Protein AF-A0A7S1QSA0-F1 (afdb_monomer_lite)

Secondary structure (DSSP, 8-state):
----EEEEEEEEEEEETTEEEEEEEEEEE-TTSPPEEEEEEEEHHHHIIIIIHHHHHHHGGGHHHH--SPP--TT-HHHHHHHHHHHHHHHHHHHHTT-S-HHHHHHHHHHTTPPPP---TT--HHHHHHHHHHHTTGGG--------------------------------------PPP---------------PPP-----------SHHHHHHHHHHHHHHHHHHHHHHHHHHTT-HHHHHHHGGGSPPTTTSS--------------------

Radius of gyration: 31.25 Å; chains: 1; bounding box: 114×38×91 Å

Organism: Alexandrium catenella (NCBI:txid2925)

Structure (mmCIF, N/CA/C/O backbone):
data_AF-A0A7S1QSA0-F1
#
_entry.id   AF-A0A7S1QSA0-F1
#
loop_
_atom_site.group_PDB
_atom_site.id
_atom_site.type_symbol
_atom_site.label_atom_id
_atom_site.label_alt_id
_atom_site.label_comp_id
_atom_site.label_asym_id
_atom_site.label_entity_id
_atom_site.label_seq_id
_atom_site.pdbx_PDB_ins_code
_atom_site.Cartn_x
_atom_site.Cartn_y
_atom_site.Cartn_z
_atom_site.occupancy
_atom_site.B_iso_or_equiv
_atom_site.auth_seq_id
_atom_site.auth_comp_id
_atom_site.auth_asym_id
_atom_site.auth_atom_id
_atom_site.pdbx_PDB_model_num
ATOM 1 N N . GLY A 1 1 ? 19.476 -2.449 -11.582 1.00 61.06 1 GLY A N 1
ATOM 2 C CA . GLY A 1 1 ? 19.149 -1.016 -11.591 1.00 61.06 1 GLY A CA 1
ATOM 3 C C . GLY A 1 1 ? 18.184 -0.739 -10.462 1.00 61.06 1 GLY A C 1
ATOM 4 O O . GLY A 1 1 ? 17.612 -1.676 -9.914 1.00 61.06 1 GLY A O 1
ATOM 5 N N . VAL A 1 2 ? 18.044 0.516 -10.037 1.00 83.88 2 VAL A N 1
ATOM 6 C CA . VAL A 1 2 ? 17.042 0.863 -9.016 1.00 83.88 2 VAL A CA 1
ATOM 7 C C . VAL A 1 2 ? 15.670 0.769 -9.685 1.00 83.88 2 VAL A C 1
ATOM 9 O O . VAL A 1 2 ? 15.379 1.559 -10.574 1.00 83.88 2 VAL A O 1
ATOM 12 N N . GLY A 1 3 ? 14.866 -0.234 -9.325 1.00 89.94 3 GLY A N 1
ATOM 13 C CA . GLY A 1 3 ? 13.498 -0.378 -9.833 1.00 89.94 3 GLY A CA 1
ATOM 14 C C . GLY A 1 3 ? 12.556 0.709 -9.291 1.00 89.94 3 GLY A C 1
ATOM 15 O O . GLY A 1 3 ? 12.956 1.474 -8.407 1.00 89.94 3 GLY A O 1
ATOM 16 N N . PRO A 1 4 ? 11.302 0.775 -9.778 1.00 94.19 4 PRO A N 1
ATOM 17 C CA . PRO A 1 4 ? 10.309 1.713 -9.262 1.00 94.19 4 PRO A CA 1
ATOM 18 C C . PRO A 1 4 ? 10.135 1.558 -7.746 1.00 94.19 4 PRO A C 1
ATOM 20 O O . PRO A 1 4 ? 10.074 0.442 -7.230 1.00 94.19 4 PRO A O 1
ATOM 23 N N . GLN A 1 5 ? 10.069 2.684 -7.043 1.00 97.06 5 GLN A N 1
ATOM 24 C CA . GLN A 1 5 ? 9.918 2.773 -5.596 1.00 97.06 5 GLN A CA 1
ATOM 25 C C . GLN A 1 5 ? 8.547 3.359 -5.274 1.00 97.06 5 GLN A C 1
ATOM 27 O O . GLN A 1 5 ? 8.172 4.406 -5.800 1.00 97.06 5 GLN A O 1
ATOM 32 N N . VAL A 1 6 ? 7.804 2.705 -4.388 1.00 97.44 6 VAL A N 1
ATOM 33 C CA . VAL A 1 6 ? 6.583 3.262 -3.796 1.00 97.44 6 VAL A CA 1
ATOM 34 C C . VAL A 1 6 ? 6.880 3.785 -2.400 1.00 97.44 6 VAL A C 1
ATOM 36 O O . VAL A 1 6 ? 7.791 3.303 -1.727 1.00 97.44 6 VAL A O 1
ATOM 39 N N . GLN A 1 7 ? 6.095 4.744 -1.928 1.00 98.12 7 GLN A N 1
ATOM 40 C CA . GLN A 1 7 ? 6.093 5.150 -0.531 1.00 98.12 7 GLN A CA 1
ATOM 41 C C . GLN A 1 7 ? 4.662 5.345 -0.052 1.00 98.12 7 GLN A C 1
ATOM 43 O O . GLN A 1 7 ? 3.873 6.035 -0.693 1.00 98.12 7 GLN A O 1
ATOM 48 N N . PHE A 1 8 ? 4.339 4.759 1.099 1.00 97.50 8 PHE A N 1
ATOM 49 C CA . PHE A 1 8 ? 3.048 4.941 1.751 1.00 97.50 8 PHE A CA 1
ATOM 50 C C . PHE A 1 8 ? 3.254 5.581 3.119 1.00 97.50 8 PHE A C 1
ATOM 52 O O . PHE A 1 8 ? 3.989 5.060 3.962 1.00 97.50 8 PHE A O 1
ATOM 59 N N . GLN A 1 9 ? 2.595 6.707 3.358 1.00 96.62 9 GLN A N 1
ATOM 60 C CA . GLN A 1 9 ? 2.640 7.433 4.619 1.00 96.62 9 GLN A CA 1
ATOM 61 C C . GLN A 1 9 ? 1.220 7.711 5.106 1.00 96.62 9 GLN A C 1
ATOM 63 O O . GLN A 1 9 ? 0.292 7.917 4.336 1.00 96.62 9 GLN A O 1
ATOM 68 N N . MET A 1 10 ? 1.030 7.691 6.419 1.00 94.38 10 MET A N 1
ATOM 69 C CA . MET A 1 10 ? -0.269 7.928 7.047 1.00 94.38 10 MET A CA 1
ATOM 70 C C . MET A 1 10 ? -0.099 9.054 8.044 1.00 94.38 10 MET A C 1
ATOM 72 O O . MET A 1 10 ? 0.348 8.790 9.152 1.00 94.38 10 MET A O 1
ATOM 76 N N . ASN A 1 11 ? -0.411 10.296 7.694 1.00 88.00 11 ASN A N 1
ATOM 77 C CA . ASN A 1 11 ? -0.078 11.420 8.571 1.00 88.00 11 ASN A CA 1
ATOM 78 C C . ASN A 1 11 ? -1.182 11.736 9.572 1.00 88.00 11 ASN A C 1
ATOM 80 O O . ASN A 1 11 ? -0.905 11.891 10.769 1.00 88.00 11 ASN A O 1
ATOM 84 N N . GLU A 1 12 ? -2.423 11.750 9.103 1.00 92.31 12 GLU A N 1
ATOM 85 C CA . GLU A 1 12 ? -3.558 12.229 9.873 1.00 92.31 12 GLU A CA 1
ATOM 86 C C . GLU A 1 12 ? -4.864 11.499 9.538 1.00 92.31 12 GLU A C 1
ATOM 88 O O . GLU A 1 12 ? -4.920 10.528 8.780 1.00 92.31 12 GLU A O 1
ATOM 93 N N . PHE A 1 13 ? -5.934 11.946 10.179 1.00 94.94 13 PHE A N 1
ATOM 94 C CA . PHE A 1 13 ? -7.288 11.498 9.915 1.00 94.94 13 PHE A CA 1
ATOM 95 C C . PHE A 1 13 ? -8.202 12.723 9.933 1.00 94.94 13 PHE A C 1
ATOM 97 O O . PHE A 1 13 ? -7.985 13.654 10.709 1.00 94.94 13 PHE A O 1
ATOM 104 N N . GLN A 1 14 ? -9.272 12.670 9.153 1.00 96.06 14 GLN A N 1
ATOM 105 C CA . GLN A 1 14 ? -10.345 13.652 9.177 1.00 96.06 14 GLN A CA 1
ATOM 106 C C . GLN A 1 14 ? -11.667 13.001 9.580 1.00 96.06 14 GLN A C 1
ATOM 108 O O . GLN A 1 14 ? -11.848 11.781 9.483 1.00 96.06 14 GLN A O 1
ATOM 113 N N . VAL A 1 15 ? -12.590 13.814 10.090 1.00 96.69 15 VAL A N 1
ATOM 114 C CA . VAL A 1 15 ? -13.959 13.385 10.377 1.00 96.69 15 VAL A CA 1
ATOM 115 C C . VAL A 1 15 ? -14.881 14.065 9.383 1.00 96.69 15 VAL A C 1
ATOM 117 O O . VAL A 1 15 ? -15.053 15.277 9.435 1.00 96.69 15 VAL A O 1
ATOM 120 N N . GLU A 1 16 ? -15.486 13.274 8.510 1.00 96.88 16 GLU A N 1
ATOM 121 C CA . GLU A 1 16 ? -16.364 13.744 7.445 1.00 96.88 16 GLU A CA 1
ATOM 122 C C . GLU A 1 16 ? -17.693 13.001 7.552 1.00 96.88 16 GLU A C 1
ATOM 124 O O . GLU A 1 16 ? -17.715 11.776 7.679 1.00 96.88 16 GLU A O 1
ATOM 129 N N . GLU A 1 17 ? -18.800 13.743 7.631 1.00 95.31 17 GLU A N 1
ATOM 130 C CA . GLU A 1 17 ? -20.155 13.190 7.814 1.00 95.31 17 GLU A CA 1
ATOM 131 C C . GLU A 1 17 ? -20.281 12.208 9.003 1.00 95.31 17 GLU A C 1
ATOM 133 O O . GLU A 1 17 ? -21.019 11.226 8.973 1.00 95.31 17 GLU A O 1
ATOM 138 N N . GLY A 1 18 ? -19.521 12.443 10.079 1.00 94.38 18 GLY A N 1
ATOM 139 C CA . GLY A 1 18 ? -19.495 11.560 11.253 1.00 94.38 18 GLY A CA 1
ATOM 140 C C . GLY A 1 18 ? -18.686 10.269 11.067 1.00 94.38 18 GLY A C 1
ATOM 141 O O . GLY A 1 18 ? -18.626 9.438 11.977 1.00 94.38 18 GLY A O 1
ATOM 142 N N . HIS A 1 19 ? -18.015 10.102 9.929 1.00 94.25 19 HIS A N 1
ATOM 143 C CA . HIS A 1 19 ? -17.114 8.996 9.646 1.00 94.25 19 HIS A CA 1
ATOM 144 C C . HIS A 1 19 ? -15.653 9.420 9.778 1.00 94.25 19 HIS A C 1
ATOM 146 O O . HIS A 1 19 ? -15.270 10.524 9.420 1.00 94.25 19 HIS A O 1
ATOM 152 N N . LYS A 1 20 ? -14.818 8.516 10.298 1.00 94.56 20 LYS A N 1
ATOM 153 C CA . LYS A 1 20 ? -13.369 8.723 10.392 1.00 94.56 20 LYS A CA 1
ATOM 154 C C . LYS A 1 20 ? -12.709 8.231 9.111 1.00 94.56 20 LYS A C 1
ATOM 156 O O . LYS A 1 20 ? -12.791 7.035 8.811 1.00 94.56 20 LYS A O 1
ATOM 161 N N . LEU A 1 21 ? -12.058 9.143 8.407 1.00 96.75 21 LEU A N 1
ATOM 162 C CA . LEU A 1 21 ? -11.270 8.888 7.210 1.00 96.75 21 LEU A CA 1
ATOM 163 C C . LEU A 1 21 ? -9.798 9.071 7.554 1.00 96.75 21 LEU A C 1
ATOM 165 O O . LEU A 1 21 ? -9.420 10.049 8.186 1.00 96.75 21 LEU A O 1
ATOM 169 N N . TYR A 1 22 ? -8.982 8.105 7.175 1.00 96.25 22 TYR A N 1
ATOM 170 C CA . TYR A 1 22 ? -7.541 8.111 7.350 1.00 96.25 22 TYR A CA 1
ATOM 171 C C . TYR A 1 22 ? -6.920 8.548 6.028 1.00 96.25 22 TYR A C 1
ATOM 173 O O . TYR A 1 22 ? -7.266 7.973 4.994 1.00 96.25 22 TYR A O 1
ATOM 181 N N . LEU A 1 23 ? -6.064 9.569 6.064 1.00 97.31 23 LEU A N 1
ATOM 182 C CA . LEU A 1 23 ? -5.447 10.129 4.865 1.00 97.31 23 LEU A CA 1
ATOM 183 C C . LEU A 1 23 ? -4.124 9.409 4.602 1.00 97.31 23 LEU A C 1
ATOM 185 O O . LEU A 1 23 ? -3.156 9.581 5.346 1.00 97.31 23 LEU A O 1
ATOM 189 N N . VAL A 1 24 ? -4.114 8.566 3.570 1.00 97.75 24 VAL A N 1
ATOM 190 C CA . VAL A 1 24 ? -2.906 7.877 3.109 1.00 97.75 24 VAL A CA 1
ATOM 191 C C . VAL A 1 24 ? -2.245 8.748 2.046 1.00 97.75 24 VAL A C 1
ATOM 193 O O . VAL A 1 24 ? -2.803 8.927 0.967 1.00 97.75 24 VAL A O 1
ATOM 196 N N . GLU A 1 25 ? -1.067 9.279 2.336 1.00 98.06 25 GLU A N 1
ATOM 197 C CA . GLU A 1 25 ? -0.206 9.918 1.345 1.00 98.06 25 GLU A CA 1
ATOM 198 C C . GLU A 1 25 ? 0.602 8.837 0.633 1.00 98.06 25 GLU A C 1
ATOM 200 O O . GLU A 1 25 ? 1.276 8.020 1.266 1.00 98.06 25 GLU A O 1
ATOM 205 N N . CYS A 1 26 ? 0.508 8.814 -0.687 1.00 98.12 26 CYS A N 1
ATOM 206 C CA . CYS A 1 26 ? 1.173 7.844 -1.534 1.00 98.12 26 CYS A CA 1
ATOM 207 C C . CYS A 1 26 ? 2.115 8.576 -2.484 1.00 98.12 26 CYS A C 1
ATOM 209 O O . CYS A 1 26 ? 1.779 9.647 -2.995 1.00 98.12 26 CYS A O 1
ATOM 211 N N . SER A 1 27 ? 3.274 7.984 -2.747 1.00 97.62 27 SER A N 1
ATOM 212 C CA . SER A 1 27 ? 4.138 8.417 -3.834 1.00 97.62 27 SER A CA 1
ATOM 213 C C . SER A 1 27 ? 4.709 7.241 -4.616 1.00 97.62 27 SER A C 1
ATOM 215 O O . SER A 1 27 ? 4.849 6.130 -4.096 1.00 97.62 27 SER A O 1
ATOM 217 N N . LEU A 1 28 ? 4.995 7.481 -5.892 1.00 96.62 28 LEU A N 1
ATOM 218 C CA . LEU A 1 28 ? 5.599 6.524 -6.809 1.00 96.62 28 LEU A CA 1
ATOM 219 C C . LEU A 1 28 ? 6.704 7.229 -7.594 1.00 96.62 28 LEU A C 1
ATOM 221 O O . LEU A 1 28 ? 6.473 8.239 -8.256 1.00 96.62 28 LEU A O 1
ATOM 225 N N . GLU A 1 29 ? 7.904 6.669 -7.529 1.00 95.75 29 GLU A N 1
ATOM 226 C CA . GLU A 1 29 ? 9.082 7.139 -8.244 1.00 95.75 29 GLU A CA 1
ATOM 227 C C . GLU A 1 29 ? 9.595 6.021 -9.150 1.00 95.75 29 GLU A C 1
ATOM 229 O O . GLU A 1 29 ? 9.770 4.886 -8.711 1.00 95.75 29 GLU A O 1
ATOM 234 N N . ALA A 1 30 ? 9.837 6.321 -10.422 1.00 93.00 30 ALA A N 1
ATOM 235 C CA . ALA A 1 30 ? 10.435 5.380 -11.360 1.00 93.00 30 ALA A CA 1
ATOM 236 C C . ALA A 1 30 ? 11.545 6.081 -12.157 1.00 93.00 30 ALA A C 1
ATOM 238 O O . ALA A 1 30 ? 11.365 7.240 -12.543 1.00 93.00 30 ALA A O 1
ATOM 239 N N . PRO A 1 31 ? 12.678 5.413 -12.442 1.00 91.38 31 PRO A N 1
ATOM 240 C CA . PRO A 1 31 ? 13.755 6.021 -13.215 1.00 91.38 31 PRO A CA 1
ATOM 241 C C . PRO A 1 31 ? 13.262 6.532 -14.573 1.00 91.38 31 PRO A C 1
ATOM 243 O O . PRO A 1 31 ? 12.682 5.785 -15.360 1.00 91.38 31 PRO A O 1
ATOM 246 N N . GLY A 1 32 ? 13.511 7.810 -14.859 1.00 89.12 32 GLY A N 1
ATOM 247 C CA . GLY A 1 32 ? 13.114 8.434 -16.124 1.00 89.12 32 GLY A CA 1
ATOM 248 C C . GLY A 1 32 ? 11.622 8.759 -16.248 1.00 89.12 32 GLY A C 1
ATOM 249 O O . GLY A 1 32 ? 11.183 9.079 -17.349 1.00 89.12 32 GLY 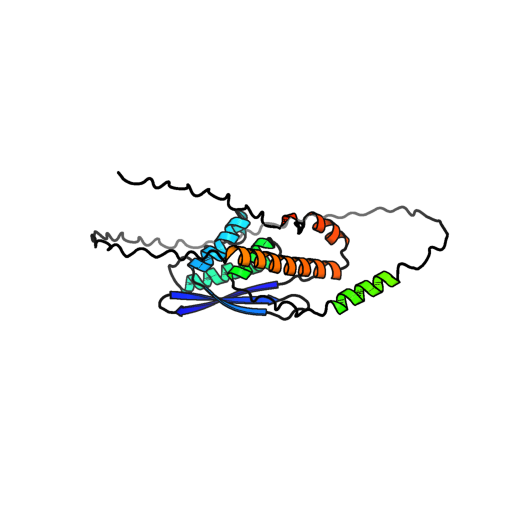A O 1
ATOM 250 N N . ARG A 1 33 ? 10.848 8.692 -15.157 1.00 88.56 33 ARG A N 1
ATOM 251 C CA . ARG A 1 33 ? 9.470 9.199 -15.097 1.00 88.56 33 ARG A CA 1
ATOM 252 C C . ARG A 1 33 ? 9.330 10.283 -14.039 1.00 88.56 33 ARG A C 1
ATOM 254 O O . ARG A 1 33 ? 10.154 10.394 -13.134 1.00 88.56 33 ARG A O 1
ATOM 261 N N . GLU A 1 34 ? 8.279 11.080 -14.173 1.00 92.12 34 GLU A N 1
ATOM 262 C CA . GLU A 1 34 ? 7.927 12.080 -13.172 1.00 92.12 34 GLU A CA 1
ATOM 263 C C . GLU A 1 34 ? 7.500 11.410 -11.861 1.00 92.12 34 GLU A C 1
ATOM 265 O O . GLU A 1 34 ? 6.889 10.339 -11.851 1.00 92.12 34 GLU A O 1
ATOM 270 N N . HIS A 1 35 ? 7.856 12.046 -10.747 1.00 94.69 35 HIS A N 1
ATOM 271 C CA . HIS A 1 35 ? 7.459 11.605 -9.419 1.00 94.69 35 HIS A CA 1
ATOM 272 C C . HIS A 1 35 ? 5.964 11.865 -9.217 1.00 94.69 35 HIS A C 1
ATOM 274 O O . HIS A 1 35 ? 5.515 13.007 -9.309 1.00 94.69 35 HIS A O 1
ATOM 280 N N . LEU A 1 36 ? 5.197 10.816 -8.923 1.00 95.88 36 LEU A N 1
ATOM 281 C CA . LEU A 1 36 ? 3.760 10.918 -8.680 1.00 95.88 36 LEU A CA 1
ATOM 282 C C . LEU A 1 36 ? 3.493 10.963 -7.179 1.00 95.88 36 LEU A C 1
ATOM 284 O O . LEU A 1 36 ? 4.004 10.126 -6.440 1.00 95.88 36 LEU A O 1
ATOM 288 N N . MET A 1 37 ? 2.657 11.904 -6.740 1.00 96.81 37 MET A N 1
ATOM 289 C CA . MET A 1 37 ? 2.198 12.026 -5.354 1.00 96.81 37 MET A CA 1
ATOM 290 C C . MET A 1 37 ? 0.688 12.231 -5.322 1.00 96.81 37 MET A C 1
ATOM 292 O O . MET A 1 37 ? 0.159 13.055 -6.066 1.00 96.81 37 MET A O 1
ATOM 296 N N . TRP A 1 38 ? -0.007 11.511 -4.447 1.00 97.50 38 TRP A N 1
ATOM 297 C CA . TRP A 1 38 ? -1.450 11.654 -4.267 1.00 97.50 38 TRP A CA 1
ATOM 298 C C . TRP A 1 38 ? -1.867 11.296 -2.837 1.00 97.50 38 TRP A C 1
ATOM 300 O O . TRP A 1 38 ? -1.114 10.675 -2.086 1.00 97.50 38 TRP A O 1
ATOM 310 N N . VAL A 1 39 ? -3.068 11.718 -2.439 1.00 97.44 39 VAL A N 1
ATOM 311 C CA . VAL A 1 39 ? -3.611 11.484 -1.093 1.00 97.44 39 VAL A CA 1
ATOM 312 C C . VAL A 1 39 ? -4.960 10.805 -1.205 1.00 97.44 39 VAL A C 1
ATOM 314 O O . VAL A 1 39 ? -5.816 11.262 -1.958 1.00 97.44 39 VAL A O 1
ATOM 317 N N . VAL A 1 40 ? -5.165 9.741 -0.429 1.00 97.44 40 VAL A N 1
ATOM 318 C CA . VAL A 1 40 ? -6.391 8.944 -0.494 1.00 97.44 40 VAL A CA 1
ATOM 319 C C . VAL A 1 40 ? -7.072 8.844 0.868 1.00 97.44 40 VAL A C 1
ATOM 321 O O . VAL A 1 40 ? -6.500 8.276 1.807 1.00 97.44 40 VAL A O 1
ATOM 324 N N . PRO A 1 41 ? -8.313 9.350 1.000 1.00 97.25 41 PRO A N 1
ATOM 325 C CA . PRO A 1 41 ? -9.106 9.187 2.207 1.00 97.25 41 PRO A CA 1
ATOM 326 C C . PRO A 1 41 ? -9.767 7.802 2.245 1.00 97.25 41 PRO A C 1
ATOM 328 O O . PRO A 1 41 ? -10.611 7.470 1.415 1.00 97.25 41 PRO A O 1
ATOM 331 N N . LYS A 1 42 ? -9.449 6.983 3.254 1.00 97.25 42 LYS A N 1
ATOM 332 C CA . LYS A 1 42 ? -10.082 5.661 3.441 1.00 97.25 42 LYS A CA 1
ATOM 333 C C . LYS A 1 42 ? -10.580 5.449 4.860 1.00 97.25 42 LYS A C 1
ATOM 335 O O . LYS A 1 42 ? -9.958 5.849 5.841 1.00 97.25 42 LYS A O 1
ATOM 340 N N . ARG A 1 43 ? -11.697 4.738 5.007 1.00 96.56 43 ARG A N 1
ATOM 341 C CA . ARG A 1 43 ? -12.149 4.240 6.316 1.00 96.56 43 ARG A CA 1
ATOM 342 C C . ARG A 1 43 ? -11.252 3.090 6.769 1.00 96.56 43 ARG A C 1
ATOM 344 O O . ARG A 1 43 ? -10.782 2.305 5.953 1.00 96.56 43 ARG A O 1
ATOM 351 N N . LEU A 1 44 ? -11.114 2.900 8.084 1.00 95.50 44 LEU A N 1
ATOM 352 C CA . LEU A 1 44 ? -10.325 1.784 8.634 1.00 95.50 44 LEU A CA 1
ATOM 353 C C . LEU A 1 44 ? -10.783 0.414 8.109 1.00 95.50 44 LEU A C 1
ATOM 355 O O . LEU A 1 44 ? -9.955 -0.459 7.881 1.00 95.50 44 LEU A O 1
ATOM 359 N N . ILE A 1 45 ? -12.095 0.229 7.927 1.00 95.81 45 ILE A N 1
ATOM 360 C CA . ILE A 1 45 ? -12.651 -1.015 7.383 1.00 95.81 45 ILE A CA 1
ATOM 361 C C . ILE A 1 45 ? -12.229 -1.235 5.925 1.00 95.81 45 ILE A C 1
ATOM 363 O O . ILE A 1 45 ? -11.810 -2.329 5.583 1.00 95.81 45 ILE A O 1
ATOM 367 N N . GLN A 1 46 ? -12.208 -0.180 5.106 1.00 96.75 46 GLN A N 1
ATOM 368 C CA . GLN A 1 46 ? -11.740 -0.262 3.721 1.00 96.75 46 GLN A CA 1
ATOM 369 C C . GLN A 1 46 ? -10.244 -0.577 3.663 1.00 96.75 46 GLN A C 1
ATOM 371 O O . GLN A 1 46 ? -9.839 -1.421 2.879 1.00 96.75 46 GLN A O 1
ATOM 376 N N . LEU A 1 47 ? -9.426 0.032 4.530 1.00 96.50 47 LEU A N 1
ATOM 377 C CA . LEU A 1 47 ? -7.997 -0.296 4.612 1.00 96.50 47 LEU A CA 1
ATOM 378 C C . LEU A 1 47 ? -7.766 -1.764 5.015 1.00 96.50 47 LEU A C 1
ATOM 380 O O . LEU A 1 47 ? -6.844 -2.405 4.516 1.00 96.50 47 LEU A O 1
ATOM 384 N N . LYS A 1 48 ? -8.607 -2.320 5.897 1.00 95.88 48 LYS A N 1
ATOM 385 C CA . LYS A 1 48 ? -8.551 -3.748 6.245 1.00 95.88 48 LYS A CA 1
ATOM 386 C C . LYS A 1 48 ? -8.916 -4.624 5.052 1.00 95.88 48 LYS A C 1
ATOM 388 O O . LYS A 1 48 ? -8.157 -5.523 4.711 1.00 95.88 48 LYS A O 1
ATOM 393 N N . ASP A 1 49 ? -10.056 -4.354 4.434 1.00 96.25 49 ASP A N 1
ATOM 394 C CA . ASP A 1 49 ? -10.617 -5.243 3.422 1.00 96.25 49 ASP A CA 1
ATOM 395 C C . ASP A 1 49 ? -9.848 -5.168 2.099 1.00 96.25 49 ASP A C 1
ATOM 397 O O . ASP A 1 49 ? -9.615 -6.200 1.479 1.00 96.25 49 ASP A O 1
ATOM 401 N N . LEU A 1 50 ? -9.411 -3.972 1.693 1.00 96.44 50 LEU A N 1
ATOM 402 C CA . LEU A 1 50 ? -8.766 -3.742 0.397 1.00 96.44 50 LEU A CA 1
ATOM 403 C C . LEU A 1 50 ? -7.243 -3.897 0.423 1.00 96.44 50 LEU A C 1
ATOM 405 O O . LEU A 1 50 ? -6.656 -4.159 -0.620 1.00 96.44 50 LEU A O 1
ATOM 409 N N . LEU A 1 51 ? -6.591 -3.712 1.577 1.00 96.19 51 LEU A N 1
ATOM 410 C CA . LEU A 1 51 ? -5.127 -3.791 1.667 1.00 96.19 51 LEU A CA 1
ATOM 411 C C . LEU A 1 51 ? -4.687 -4.971 2.520 1.00 96.19 51 LEU A C 1
ATOM 413 O O . LEU A 1 51 ? -3.990 -5.861 2.043 1.00 96.19 51 LEU A O 1
ATOM 417 N N . ARG A 1 52 ? -5.109 -5.009 3.787 1.00 96.00 52 ARG A N 1
ATOM 418 C CA . ARG A 1 52 ? -4.629 -6.032 4.719 1.00 96.00 52 ARG A CA 1
ATOM 419 C C . ARG A 1 52 ? -5.029 -7.437 4.277 1.00 96.00 52 ARG A C 1
ATOM 421 O O . ARG A 1 52 ? -4.176 -8.314 4.272 1.00 96.00 52 ARG A O 1
ATOM 428 N N . THR A 1 53 ? -6.297 -7.652 3.934 1.00 96.38 53 THR A N 1
ATOM 429 C CA . THR A 1 53 ? -6.795 -8.986 3.577 1.00 96.38 53 THR A CA 1
ATOM 430 C C . THR A 1 53 ? -6.065 -9.565 2.356 1.00 96.38 53 THR A C 1
ATOM 432 O O . THR A 1 53 ? -5.553 -10.675 2.489 1.00 96.38 53 THR A O 1
ATOM 435 N N . PRO A 1 54 ? -5.918 -8.850 1.220 1.00 97.12 54 PRO A N 1
ATOM 436 C CA . PRO A 1 54 ? -5.138 -9.347 0.084 1.00 97.12 54 PRO A CA 1
ATOM 437 C C . PRO A 1 54 ? -3.669 -9.621 0.423 1.00 97.12 54 PRO A C 1
ATOM 439 O O . PRO A 1 54 ? -3.136 -10.660 0.048 1.00 97.12 54 PRO A O 1
ATOM 442 N N . VAL A 1 55 ? -3.022 -8.735 1.190 1.00 96.88 55 VAL A N 1
ATOM 443 C CA . VAL A 1 55 ? -1.618 -8.911 1.604 1.00 96.88 55 VAL A CA 1
ATOM 444 C C . VAL A 1 55 ? -1.453 -10.132 2.515 1.00 96.88 55 VAL A C 1
ATOM 446 O O . VAL A 1 55 ? -0.498 -10.891 2.375 1.00 96.88 55 VAL A O 1
ATOM 449 N N . GLU A 1 56 ? -2.388 -10.351 3.440 1.00 96.38 56 GLU A N 1
ATOM 450 C CA . GLU A 1 56 ? -2.398 -11.511 4.338 1.00 96.38 56 GLU A CA 1
ATOM 451 C C . GLU A 1 56 ? -2.679 -12.818 3.581 1.00 96.38 56 GLU A C 1
ATOM 453 O O . GLU A 1 56 ? -2.067 -13.840 3.886 1.00 96.38 56 GLU A O 1
ATOM 458 N N . GLN A 1 57 ? -3.554 -12.785 2.570 1.00 96.88 57 GLN A N 1
ATOM 459 C CA . GLN A 1 57 ? -3.836 -13.934 1.705 1.00 96.88 57 GLN A CA 1
ATOM 460 C C . GLN A 1 57 ? -2.627 -14.326 0.849 1.00 96.88 57 GLN A C 1
ATOM 462 O O . GLN A 1 57 ? -2.300 -15.508 0.794 1.00 96.88 57 GLN A O 1
ATOM 467 N N . GLU A 1 58 ? -1.951 -13.353 0.235 1.00 96.50 58 GLU A N 1
ATOM 468 C CA . GLU A 1 58 ? -0.808 -13.609 -0.650 1.00 96.50 58 GLU A CA 1
ATOM 469 C C . GLU A 1 58 ? 0.424 -14.104 0.127 1.00 96.50 58 GLU A C 1
ATOM 471 O O . GLU A 1 58 ? 1.093 -15.049 -0.282 1.00 96.50 58 GLU A O 1
ATOM 476 N N . LEU A 1 59 ? 0.728 -13.490 1.278 1.00 95.62 59 LEU A N 1
ATOM 477 C CA . LEU A 1 59 ? 1.923 -13.827 2.066 1.00 95.62 59 LEU A CA 1
ATOM 478 C C . LEU A 1 59 ? 1.724 -15.043 2.979 1.00 95.62 59 LEU A C 1
ATOM 480 O O . LEU A 1 59 ? 2.701 -15.655 3.423 1.00 95.62 59 LEU A O 1
ATOM 484 N N . GLY A 1 60 ? 0.478 -15.374 3.325 1.00 95.75 60 GLY A N 1
ATOM 485 C CA . GLY A 1 60 ? 0.148 -16.471 4.229 1.00 95.75 60 GLY A CA 1
ATOM 486 C C . GLY A 1 60 ? 0.919 -16.391 5.552 1.00 95.75 60 GLY A C 1
ATOM 487 O O . GLY A 1 60 ? 0.774 -15.448 6.331 1.00 95.75 60 GLY A O 1
ATOM 488 N N . ASN A 1 61 ? 1.770 -17.385 5.819 1.00 94.81 61 ASN A N 1
ATOM 489 C CA . ASN A 1 61 ? 2.556 -17.443 7.057 1.00 94.81 61 ASN A CA 1
ATOM 490 C C . ASN A 1 61 ? 3.623 -16.340 7.150 1.00 94.81 61 ASN A C 1
ATOM 492 O O . ASN A 1 61 ? 3.867 -15.836 8.250 1.00 94.81 61 ASN A O 1
ATOM 496 N N . ALA A 1 62 ? 4.198 -15.920 6.016 1.00 94.75 62 ALA A N 1
ATOM 497 C CA . ALA A 1 62 ? 5.216 -14.869 5.971 1.00 94.75 62 ALA A CA 1
ATOM 498 C C . ALA A 1 62 ? 4.651 -13.504 6.395 1.00 94.75 62 ALA A C 1
ATOM 500 O O . ALA A 1 62 ? 5.390 -12.642 6.870 1.00 94.75 62 ALA A O 1
ATOM 501 N N . TYR A 1 63 ? 3.325 -13.320 6.328 1.00 96.19 63 TYR A N 1
ATOM 502 C CA . TYR A 1 63 ? 2.669 -12.098 6.791 1.00 96.19 63 TYR A CA 1
ATOM 503 C C . TYR A 1 63 ? 3.066 -11.755 8.234 1.00 96.19 63 TYR A C 1
ATOM 505 O O . TYR A 1 63 ? 3.358 -10.605 8.541 1.00 96.19 63 TYR A O 1
ATOM 513 N N . ARG A 1 64 ? 3.136 -12.744 9.133 1.00 93.69 64 ARG A N 1
ATOM 514 C CA . ARG A 1 64 ? 3.479 -12.502 10.547 1.00 93.69 64 ARG A CA 1
ATOM 515 C C . ARG A 1 64 ? 4.951 -12.161 10.768 1.00 93.69 64 ARG A C 1
ATOM 517 O O . ARG A 1 64 ? 5.282 -11.563 11.790 1.00 93.69 64 ARG A O 1
ATOM 524 N N . GLU A 1 65 ? 5.822 -12.563 9.848 1.00 94.19 65 GLU A N 1
ATOM 525 C CA . GLU A 1 65 ? 7.260 -12.294 9.919 1.00 94.19 65 GLU A CA 1
ATOM 526 C C . GLU A 1 65 ? 7.557 -10.846 9.529 1.00 94.19 65 GLU A C 1
ATOM 528 O O . GLU A 1 65 ? 8.321 -10.164 10.219 1.00 94.19 65 GLU A O 1
ATOM 533 N N . HIS A 1 66 ? 6.884 -10.367 8.479 1.00 94.81 66 HIS A N 1
ATOM 534 C CA . HIS A 1 66 ? 6.993 -8.991 8.002 1.00 94.81 66 HIS A CA 1
ATOM 535 C C . HIS A 1 66 ? 6.184 -8.013 8.859 1.00 94.81 66 HIS A C 1
ATOM 537 O O . HIS A 1 66 ? 6.697 -6.972 9.252 1.00 94.81 66 HIS A O 1
ATOM 543 N N . PHE A 1 67 ? 4.951 -8.369 9.224 1.00 94.12 67 PHE A N 1
ATOM 544 C CA . PHE A 1 67 ? 4.040 -7.510 9.975 1.00 94.12 67 PHE A CA 1
ATOM 545 C C . PHE A 1 67 ? 3.940 -7.982 11.427 1.00 94.12 67 PHE A C 1
ATOM 547 O O . PHE A 1 67 ? 3.010 -8.682 11.833 1.00 94.12 67 PHE A O 1
ATOM 554 N N . LYS A 1 68 ? 4.907 -7.557 12.249 1.00 82.88 68 LYS A N 1
ATOM 555 C CA . LYS A 1 68 ? 4.951 -7.873 13.694 1.00 82.88 68 LYS A CA 1
ATOM 556 C C . LYS A 1 68 ? 3.841 -7.180 14.499 1.00 82.88 68 LYS A C 1
ATOM 558 O O . LYS A 1 68 ? 3.625 -7.499 15.670 1.00 82.88 68 LYS A O 1
ATOM 563 N N . GLY A 1 69 ? 3.159 -6.206 13.898 1.00 71.50 69 GLY A N 1
ATOM 564 C CA . GLY A 1 69 ? 2.079 -5.436 14.505 1.00 71.50 69 GLY A CA 1
ATOM 565 C C . GLY A 1 69 ? 0.687 -5.981 14.183 1.00 71.50 69 GLY A C 1
ATOM 566 O O . GLY A 1 69 ? 0.407 -6.435 13.077 1.00 71.50 69 GLY A O 1
ATOM 567 N N . LEU A 1 70 ? -0.232 -5.866 15.145 1.00 76.81 70 LEU A N 1
ATOM 568 C CA . LEU A 1 70 ? -1.660 -6.012 14.867 1.00 76.81 70 LEU A CA 1
ATOM 569 C C . LEU A 1 70 ? -2.117 -4.829 14.012 1.00 76.81 70 LEU A C 1
ATOM 571 O O . LEU A 1 70 ? -1.884 -3.673 14.374 1.00 76.81 70 LEU A O 1
ATOM 575 N N . PHE A 1 71 ? -2.822 -5.113 12.917 1.00 78.38 71 PHE A N 1
ATOM 576 C CA . PHE A 1 71 ? -3.543 -4.075 12.193 1.00 78.38 71 PHE A CA 1
ATOM 577 C C . PHE A 1 71 ? -4.514 -3.389 13.156 1.00 78.38 71 PHE A C 1
ATOM 579 O O . PHE A 1 71 ? -5.207 -4.065 13.918 1.00 78.38 71 PHE A O 1
ATOM 586 N N . ALA A 1 72 ? -4.548 -2.059 13.134 1.00 79.69 72 ALA A N 1
ATOM 587 C CA . ALA A 1 72 ? -5.142 -1.257 14.192 1.00 79.69 72 ALA A CA 1
ATOM 588 C C . ALA A 1 72 ? -6.514 -1.750 14.702 1.00 79.69 72 ALA A C 1
ATOM 590 O O . ALA A 1 72 ? -7.466 -1.970 13.940 1.00 79.69 72 ALA A O 1
ATOM 591 N N . ASP A 1 73 ? -6.617 -1.846 16.029 1.00 78.25 73 ASP A N 1
ATOM 592 C CA . ASP A 1 73 ? -7.872 -2.050 16.746 1.00 78.25 73 ASP A CA 1
ATOM 593 C C . ASP A 1 73 ? -8.462 -0.699 17.159 1.00 78.25 73 ASP A C 1
ATOM 595 O O . ASP A 1 73 ? -7.765 0.145 17.725 1.00 78.25 73 ASP A O 1
ATOM 599 N N . SER A 1 74 ? -9.770 -0.515 16.955 1.00 74.75 74 SER A N 1
ATO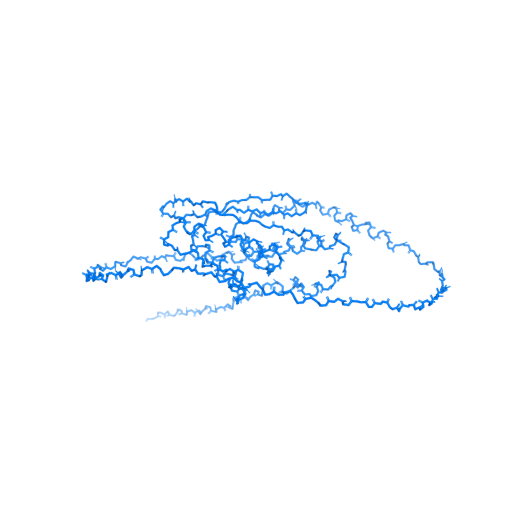M 600 C CA . SER A 1 74 ? -10.506 0.756 17.123 1.00 74.75 74 SER A CA 1
ATOM 601 C C . SER A 1 74 ? -10.542 1.354 18.542 1.00 74.75 74 SER A C 1
ATOM 603 O O . SER A 1 74 ? -11.348 2.241 18.813 1.00 74.75 74 SER A O 1
ATOM 605 N N . LYS A 1 75 ? -9.706 0.893 19.476 1.00 78.12 75 LYS A N 1
ATOM 606 C CA . LYS A 1 75 ? -9.755 1.288 20.891 1.00 78.12 75 LYS A CA 1
ATOM 607 C C . LYS A 1 75 ? -9.279 2.717 21.134 1.00 78.12 75 LYS A C 1
ATOM 609 O O . LYS A 1 75 ? -9.792 3.376 22.033 1.00 78.12 75 LYS A O 1
ATOM 614 N N . SER A 1 76 ? -8.322 3.214 20.355 1.00 89.75 76 SER A N 1
ATOM 615 C CA . SER A 1 76 ? -7.966 4.631 20.389 1.00 89.75 76 SER A CA 1
ATOM 616 C C . SER A 1 76 ? -7.433 5.101 19.050 1.00 89.75 76 SER A C 1
ATOM 618 O O . SER A 1 76 ? -6.743 4.381 18.328 1.00 89.75 76 SER A O 1
ATOM 620 N N . LEU A 1 77 ? -7.779 6.338 18.717 1.00 89.88 77 LEU A N 1
ATOM 621 C CA . LEU A 1 77 ? -7.489 6.894 17.412 1.00 89.88 77 LEU A CA 1
ATOM 622 C C . LEU A 1 77 ? -5.987 7.128 17.212 1.00 89.88 77 LEU A C 1
ATOM 624 O O . LEU A 1 77 ? -5.436 6.701 16.207 1.00 89.88 77 LEU A O 1
ATOM 628 N N . GLN A 1 78 ? -5.321 7.731 18.200 1.00 91.81 78 GLN A N 1
ATOM 629 C CA . GLN A 1 78 ? -3.881 8.009 18.142 1.00 91.81 78 GLN A CA 1
ATOM 630 C C . GLN A 1 78 ? -3.070 6.722 17.967 1.00 91.81 78 GLN A C 1
ATOM 632 O O . GLN A 1 78 ? -2.191 6.632 17.115 1.00 91.81 78 GLN A O 1
ATOM 637 N N . ARG A 1 79 ? -3.441 5.674 18.709 1.00 91.06 79 ARG A N 1
ATOM 638 C CA . ARG A 1 79 ? -2.809 4.359 18.589 1.00 91.06 79 ARG A CA 1
ATOM 639 C C . ARG A 1 79 ? -3.109 3.700 17.245 1.00 91.06 79 ARG A C 1
ATOM 641 O O . ARG A 1 79 ? -2.247 3.029 16.696 1.00 91.06 79 ARG A O 1
ATOM 648 N N . THR A 1 80 ? -4.314 3.901 16.710 1.00 92.81 80 THR A N 1
ATOM 649 C CA . THR A 1 80 ? -4.677 3.403 15.378 1.00 92.81 80 THR A CA 1
ATOM 650 C C . THR A 1 80 ? -3.790 4.027 14.306 1.00 92.81 80 THR A C 1
ATOM 652 O O . THR A 1 80 ? -3.222 3.292 13.509 1.00 92.81 80 THR A O 1
ATOM 655 N N . VAL A 1 81 ? -3.609 5.351 14.327 1.00 93.44 81 VAL A N 1
ATOM 656 C CA . VAL A 1 81 ? -2.725 6.052 13.381 1.00 93.44 81 VAL A CA 1
ATOM 657 C C . VAL A 1 81 ? -1.284 5.550 13.507 1.00 93.44 81 VAL A C 1
ATOM 659 O O . VAL A 1 81 ? -0.661 5.255 12.496 1.00 93.44 81 VAL A O 1
ATOM 662 N N . GLN A 1 82 ? -0.769 5.365 14.728 1.00 92.81 82 GLN A N 1
ATOM 663 C CA . GLN A 1 82 ? 0.576 4.809 14.942 1.00 92.81 82 GLN A CA 1
ATOM 664 C C . GLN A 1 82 ? 0.740 3.397 14.362 1.00 92.81 82 GLN A C 1
ATOM 666 O O . GLN A 1 82 ? 1.744 3.123 13.711 1.00 92.81 82 GLN A O 1
ATOM 671 N N . TYR A 1 83 ? -0.237 2.509 14.563 1.00 93.69 83 TYR A N 1
ATOM 672 C CA . TYR A 1 83 ? -0.180 1.166 13.980 1.00 93.69 83 TYR A CA 1
ATOM 673 C C . TYR A 1 83 ? -0.283 1.181 12.460 1.00 93.69 83 TYR A C 1
ATOM 675 O O . TYR A 1 83 ? 0.429 0.425 11.812 1.00 93.69 83 TYR A O 1
ATOM 683 N N . LEU A 1 84 ? -1.133 2.041 11.893 1.00 95.00 84 LEU A N 1
ATOM 684 C CA . LEU A 1 84 ? -1.225 2.193 10.443 1.00 95.00 84 LEU A CA 1
ATOM 685 C C . LEU A 1 84 ? 0.085 2.727 9.857 1.00 95.00 84 LEU A C 1
ATOM 687 O O . LEU A 1 84 ? 0.538 2.181 8.862 1.00 95.00 84 LEU A O 1
ATOM 691 N N . LYS A 1 85 ? 0.728 3.716 10.497 1.00 95.12 85 LYS A N 1
ATOM 692 C CA . LYS A 1 85 ? 2.056 4.214 10.094 1.00 95.12 85 LYS A CA 1
ATOM 693 C C . LYS A 1 85 ? 3.072 3.078 10.003 1.00 95.12 85 LYS A C 1
ATOM 695 O O . LYS A 1 85 ? 3.659 2.886 8.950 1.00 95.12 85 LYS A O 1
ATOM 700 N N . LEU A 1 86 ? 3.227 2.303 11.080 1.00 94.62 86 LEU A N 1
ATOM 701 C CA . LEU A 1 86 ? 4.160 1.170 11.112 1.00 94.62 86 LEU A CA 1
ATOM 702 C C . LEU A 1 86 ? 3.834 0.132 10.034 1.00 94.62 86 LEU A C 1
ATOM 704 O O . LEU A 1 86 ? 4.720 -0.298 9.309 1.00 94.62 86 LEU A O 1
ATOM 708 N N . TRP A 1 87 ? 2.555 -0.215 9.889 1.00 96.31 87 TRP A N 1
ATOM 709 C CA . TRP A 1 87 ? 2.117 -1.188 8.894 1.00 96.31 87 TRP A CA 1
ATOM 710 C C . TRP A 1 87 ? 2.401 -0.721 7.455 1.00 96.31 87 TRP A C 1
ATOM 712 O O . TRP A 1 87 ? 2.869 -1.511 6.643 1.00 96.31 87 TRP A O 1
ATOM 722 N N . PHE A 1 88 ? 2.181 0.559 7.137 1.00 96.88 88 PHE A N 1
ATOM 723 C CA . PHE A 1 88 ? 2.513 1.121 5.823 1.00 96.88 88 PHE A CA 1
ATOM 724 C C . PHE A 1 88 ? 4.023 1.228 5.584 1.00 96.88 88 PHE A C 1
ATOM 726 O O . PHE A 1 88 ? 4.463 1.021 4.452 1.00 96.88 88 PHE A O 1
ATOM 733 N N . THR A 1 89 ? 4.821 1.490 6.624 1.00 96.25 89 THR A N 1
ATOM 734 C CA . THR A 1 89 ? 6.286 1.408 6.540 1.00 96.25 89 THR A CA 1
ATOM 735 C C . THR A 1 89 ? 6.726 -0.007 6.166 1.00 96.25 89 THR A C 1
ATOM 737 O O . THR A 1 89 ? 7.461 -0.170 5.194 1.00 96.25 89 THR A O 1
ATOM 740 N N . ASP A 1 90 ? 6.226 -1.026 6.874 1.00 96.69 90 ASP A N 1
ATOM 741 C CA . ASP A 1 90 ? 6.550 -2.432 6.604 1.00 96.69 90 ASP A CA 1
ATOM 742 C C . ASP A 1 90 ? 6.106 -2.841 5.187 1.00 96.69 90 ASP A C 1
ATOM 744 O O . ASP A 1 90 ? 6.867 -3.469 4.450 1.00 96.69 90 ASP A O 1
ATOM 748 N N . LEU A 1 91 ? 4.906 -2.418 4.763 1.00 96.94 91 LEU A N 1
ATOM 749 C CA . LEU A 1 91 ? 4.396 -2.658 3.411 1.00 96.94 91 LEU A CA 1
ATOM 750 C C . LEU A 1 91 ? 5.279 -2.001 2.343 1.00 96.94 91 LEU A C 1
ATOM 752 O O . LEU A 1 91 ? 5.585 -2.627 1.333 1.00 96.94 91 LEU A O 1
ATOM 756 N N . THR A 1 92 ? 5.705 -0.758 2.571 1.00 97.56 92 THR A N 1
ATOM 757 C CA . THR A 1 92 ? 6.598 -0.026 1.663 1.00 97.56 92 THR A CA 1
ATOM 758 C C . THR A 1 92 ? 7.919 -0.773 1.497 1.00 97.56 92 THR A C 1
ATOM 760 O O . THR A 1 92 ? 8.363 -1.009 0.376 1.00 97.56 92 THR A O 1
ATOM 763 N N . THR A 1 93 ? 8.527 -1.209 2.606 1.00 96.81 93 THR A N 1
ATOM 764 C CA . THR A 1 93 ? 9.755 -2.016 2.574 1.00 96.81 93 THR A CA 1
ATOM 765 C C . THR A 1 93 ? 9.545 -3.320 1.809 1.00 96.81 93 THR A C 1
ATOM 767 O O . THR A 1 93 ? 10.377 -3.686 0.980 1.00 96.81 93 THR A O 1
ATOM 770 N N . LEU A 1 94 ? 8.422 -4.003 2.039 1.00 96.69 94 LEU A N 1
ATOM 771 C CA . LEU A 1 94 ? 8.108 -5.259 1.369 1.00 96.69 94 LEU A CA 1
ATOM 772 C C . LEU A 1 94 ? 7.960 -5.086 -0.150 1.00 96.69 94 LEU A C 1
ATOM 774 O O . LEU A 1 94 ? 8.578 -5.838 -0.904 1.00 96.69 94 LEU A O 1
ATOM 778 N N . VAL A 1 95 ? 7.214 -4.073 -0.602 1.00 96.94 95 VAL A N 1
ATOM 779 C CA . VAL A 1 95 ? 7.021 -3.797 -2.034 1.00 96.94 95 VAL A CA 1
ATOM 780 C C . VAL A 1 95 ? 8.341 -3.393 -2.692 1.00 96.94 95 VAL A C 1
ATOM 782 O O . VAL A 1 95 ? 8.715 -3.977 -3.706 1.00 96.94 95 VAL A O 1
ATOM 785 N N . ASN A 1 96 ? 9.090 -2.468 -2.088 1.00 96.81 96 ASN A N 1
ATOM 786 C CA . ASN A 1 96 ? 10.343 -1.961 -2.659 1.00 96.81 96 ASN A CA 1
ATOM 787 C C . ASN A 1 96 ? 11.471 -3.002 -2.669 1.00 96.81 96 ASN A C 1
ATOM 789 O O . ASN A 1 96 ? 12.372 -2.924 -3.499 1.00 96.81 96 ASN A O 1
ATOM 793 N N . SER A 1 97 ? 11.416 -3.999 -1.779 1.00 95.75 97 SER A N 1
ATOM 794 C CA . SER A 1 97 ? 12.335 -5.146 -1.803 1.00 95.75 97 SER A CA 1
ATOM 795 C C . SER A 1 97 ? 12.058 -6.139 -2.940 1.00 95.75 97 SER A C 1
ATOM 797 O O . SER A 1 97 ? 12.838 -7.067 -3.130 1.00 95.75 97 SER A O 1
ATOM 799 N N . GLY A 1 98 ? 10.946 -5.982 -3.669 1.00 94.38 98 GLY A N 1
ATOM 800 C CA . GLY A 1 98 ? 10.516 -6.928 -4.700 1.00 94.38 98 GLY A CA 1
ATOM 801 C C . GLY A 1 98 ? 9.946 -8.237 -4.145 1.00 94.38 98 GLY A C 1
ATOM 802 O O . GLY A 1 98 ? 9.796 -9.198 -4.893 1.00 94.38 98 GLY A O 1
ATOM 803 N N . SER A 1 99 ? 9.622 -8.291 -2.848 1.00 95.12 99 SER A N 1
ATOM 804 C CA . SER A 1 99 ? 9.067 -9.496 -2.208 1.00 95.12 99 SER A CA 1
ATOM 805 C C . SER A 1 99 ? 7.579 -9.711 -2.519 1.00 95.12 99 SER A C 1
ATOM 807 O O . SER A 1 99 ? 7.057 -10.805 -2.318 1.00 95.12 99 SER A O 1
ATOM 809 N N . CYS A 1 100 ? 6.880 -8.674 -2.989 1.00 95.56 100 CYS A N 1
ATOM 810 C CA . CYS A 1 100 ? 5.476 -8.752 -3.390 1.00 95.56 100 CYS A CA 1
ATOM 811 C C . CYS A 1 100 ? 5.337 -9.199 -4.849 1.00 95.56 100 CYS A C 1
ATOM 813 O O . CYS A 1 100 ? 6.091 -8.757 -5.716 1.00 95.56 100 CYS A O 1
ATOM 815 N N . THR A 1 101 ? 4.307 -9.994 -5.145 1.00 95.50 101 THR A N 1
ATOM 816 C CA . THR A 1 101 ? 3.967 -10.327 -6.531 1.00 95.50 101 THR A CA 1
ATOM 817 C C . THR A 1 101 ? 3.455 -9.087 -7.279 1.00 95.50 101 THR A C 1
ATOM 819 O O . THR A 1 101 ? 2.816 -8.216 -6.677 1.00 95.50 101 THR A O 1
ATOM 822 N N . PRO A 1 102 ? 3.665 -8.991 -8.604 1.00 94.12 102 PRO A N 1
ATOM 823 C CA . PRO A 1 102 ? 3.176 -7.855 -9.390 1.00 94.12 102 PRO A CA 1
ATOM 824 C C . PRO A 1 102 ? 1.654 -7.677 -9.322 1.00 94.12 102 PRO A C 1
ATOM 826 O O . PRO A 1 102 ? 1.151 -6.553 -9.302 1.00 94.12 102 PRO A O 1
ATOM 829 N N . ALA A 1 103 ? 0.917 -8.790 -9.238 1.00 95.31 103 ALA A N 1
ATOM 830 C CA . ALA A 1 103 ? -0.535 -8.793 -9.089 1.00 95.31 103 ALA A CA 1
ATOM 831 C C . ALA A 1 103 ? -0.973 -8.157 -7.759 1.00 95.31 103 ALA A C 1
ATOM 833 O O . ALA A 1 103 ? -1.888 -7.326 -7.740 1.00 95.31 103 ALA A O 1
ATOM 834 N N . LEU A 1 104 ? -0.281 -8.478 -6.658 1.00 96.44 104 LEU A N 1
ATOM 835 C CA . LEU A 1 104 ? -0.532 -7.853 -5.363 1.00 96.44 104 LEU A CA 1
ATOM 836 C C . LEU A 1 104 ? -0.215 -6.354 -5.403 1.00 96.44 104 LEU A C 1
ATOM 838 O O . LEU A 1 104 ? -1.033 -5.553 -4.959 1.00 96.44 104 LEU A O 1
ATOM 842 N N . VAL A 1 105 ? 0.929 -5.959 -5.972 1.00 96.75 105 VAL A N 1
ATOM 843 C CA . VAL A 1 105 ? 1.308 -4.538 -6.092 1.00 96.75 105 VAL A CA 1
ATOM 844 C C . VAL A 1 105 ? 0.271 -3.762 -6.905 1.00 96.75 105 VAL A C 1
ATOM 846 O O . VAL A 1 105 ? -0.146 -2.683 -6.489 1.00 96.75 105 VAL A O 1
ATOM 849 N N . SER A 1 106 ? -0.214 -4.325 -8.015 1.00 94.81 106 SER A N 1
ATOM 850 C CA . SER A 1 106 ? -1.298 -3.718 -8.790 1.00 94.81 106 SER A CA 1
ATOM 851 C C . SER A 1 106 ? -2.568 -3.561 -7.952 1.00 94.81 106 SER A C 1
ATOM 853 O O . SER A 1 106 ? -3.139 -2.474 -7.909 1.00 94.81 106 SER A O 1
ATOM 855 N N . THR A 1 107 ? -2.974 -4.603 -7.223 1.00 96.12 107 THR A N 1
ATOM 856 C CA . THR A 1 107 ? -4.154 -4.565 -6.342 1.00 96.12 107 THR A CA 1
ATOM 857 C C . THR A 1 107 ? -4.028 -3.474 -5.275 1.00 96.12 107 THR A C 1
ATOM 859 O O . THR A 1 107 ? -4.974 -2.721 -5.048 1.00 96.12 107 THR A O 1
ATOM 862 N N . LEU A 1 108 ? -2.846 -3.335 -4.667 1.00 97.19 108 LEU A N 1
ATOM 863 C CA . LEU A 1 108 ? -2.554 -2.302 -3.672 1.00 97.19 108 LEU A CA 1
ATOM 864 C C . LEU A 1 108 ? -2.652 -0.892 -4.257 1.00 97.19 108 LEU A C 1
ATOM 866 O O . LEU A 1 108 ? -3.312 -0.039 -3.667 1.00 97.19 108 LEU A O 1
ATOM 870 N N . LEU A 1 109 ? -2.040 -0.651 -5.420 1.00 96.75 109 LEU A N 1
ATOM 871 C CA . LEU A 1 109 ? -2.087 0.652 -6.087 1.00 96.75 109 LEU A CA 1
ATOM 872 C C . LEU A 1 109 ? -3.522 1.042 -6.460 1.00 96.75 109 LEU A C 1
ATOM 874 O O . LEU A 1 109 ? -3.913 2.185 -6.256 1.00 96.75 109 LEU A O 1
ATOM 878 N N . LYS A 1 110 ? -4.341 0.089 -6.914 1.00 95.62 110 LYS A N 1
ATOM 879 C CA . LYS A 1 110 ? -5.763 0.328 -7.205 1.00 95.62 110 LYS A CA 1
ATOM 880 C C . LYS A 1 110 ? -6.579 0.621 -5.955 1.00 95.62 110 LYS A C 1
ATOM 882 O O . LYS A 1 110 ? -7.378 1.552 -5.931 1.00 95.62 110 LYS A O 1
ATOM 887 N N . ALA A 1 111 ? -6.369 -0.156 -4.895 1.00 96.88 111 ALA A N 1
ATOM 888 C CA . ALA A 1 111 ? -7.026 0.065 -3.612 1.00 96.88 111 ALA A CA 1
ATOM 889 C C . ALA A 1 111 ? -6.681 1.441 -3.014 1.00 96.88 111 ALA A C 1
ATOM 891 O O . ALA A 1 111 ? -7.519 2.052 -2.344 1.00 96.88 111 ALA A O 1
ATOM 892 N N . LEU A 1 112 ? -5.467 1.925 -3.288 1.00 97.44 112 LEU A N 1
ATOM 893 C CA . LEU A 1 112 ? -4.969 3.260 -2.970 1.00 97.44 112 LEU A CA 1
ATOM 894 C C . LEU A 1 112 ? -5.209 4.270 -4.099 1.00 97.44 112 LEU A C 1
ATOM 896 O O . LEU A 1 112 ? -4.492 5.259 -4.146 1.00 97.44 112 LEU A O 1
ATOM 900 N N . GLU A 1 113 ? -6.175 4.025 -4.992 1.00 97.25 113 GLU A N 1
ATOM 901 C CA . GLU A 1 113 ? -6.631 4.961 -6.034 1.00 97.25 113 GLU A CA 1
ATOM 902 C C . GLU A 1 113 ? -5.472 5.671 -6.753 1.00 97.25 113 GLU A C 1
ATOM 904 O O . GLU A 1 113 ? -5.500 6.884 -6.957 1.00 97.25 113 GLU A O 1
ATOM 909 N N . ALA A 1 114 ? -4.416 4.916 -7.078 1.00 96.56 114 ALA A N 1
ATOM 910 C CA . ALA A 1 114 ? -3.264 5.456 -7.779 1.00 96.56 114 ALA A CA 1
ATOM 911 C C . ALA A 1 114 ? -3.720 6.092 -9.098 1.00 96.56 114 ALA A C 1
ATOM 913 O O . ALA A 1 114 ? -4.505 5.463 -9.818 1.00 96.56 114 ALA A O 1
ATOM 914 N N . PRO A 1 115 ? -3.246 7.310 -9.421 1.00 94.62 115 PRO A N 1
ATOM 915 C CA . PRO A 1 115 ? -3.613 7.963 -10.664 1.00 94.62 115 PRO A CA 1
ATOM 916 C C . PRO A 1 115 ? -3.218 7.060 -11.829 1.00 94.62 115 PRO A C 1
ATOM 918 O O . PRO A 1 115 ? -2.119 6.494 -11.851 1.00 94.62 115 PRO A O 1
ATOM 921 N N . GLU A 1 116 ? -4.129 6.904 -12.788 1.00 88.62 116 GLU A N 1
ATOM 922 C CA . GLU A 1 116 ? -3.779 6.220 -14.021 1.00 88.62 116 GLU A CA 1
ATOM 923 C C . GLU A 1 116 ? -2.679 7.037 -14.701 1.00 88.62 116 GLU A C 1
ATOM 925 O O . GLU A 1 116 ? -2.832 8.254 -14.835 1.00 88.62 116 GLU A O 1
ATOM 930 N N . PRO A 1 117 ? -1.552 6.416 -15.095 1.00 81.50 117 PRO A N 1
ATOM 931 C CA . PRO A 1 117 ? -0.583 7.128 -15.902 1.00 81.50 117 PRO A CA 1
ATOM 932 C C . PRO A 1 117 ? -1.327 7.579 -17.151 1.00 81.50 117 PRO A C 1
ATOM 934 O O . PRO A 1 117 ? -1.940 6.736 -17.814 1.00 81.50 117 PRO A O 1
ATOM 937 N N . GLU A 1 118 ? -1.299 8.882 -17.442 1.00 79.06 118 GLU A N 1
ATOM 938 C CA . GLU A 1 118 ? -1.814 9.395 -18.706 1.00 79.06 118 GLU A CA 1
ATOM 939 C C . GLU A 1 118 ? -1.210 8.509 -19.787 1.00 79.06 118 GLU A C 1
ATOM 941 O O . GLU A 1 118 ? 0.018 8.362 -19.869 1.00 79.06 118 GLU A O 1
ATOM 946 N N . ALA A 1 119 ? -2.080 7.776 -20.494 1.00 73.06 119 ALA A N 1
ATOM 947 C CA . ALA A 1 119 ? -1.631 6.927 -21.579 1.00 73.06 119 ALA A CA 1
ATOM 948 C C . ALA A 1 119 ? -0.783 7.852 -22.442 1.00 73.06 119 ALA A C 1
ATOM 950 O O . ALA A 1 119 ? -1.309 8.907 -22.795 1.00 73.06 119 ALA A O 1
ATOM 951 N N . PRO A 1 120 ? 0.509 7.542 -22.662 1.00 66.62 120 PRO A N 1
ATOM 952 C CA . PRO A 1 120 ? 1.399 8.461 -23.345 1.00 66.62 120 PRO A CA 1
ATOM 953 C C . PRO A 1 120 ? 0.705 8.782 -24.655 1.00 66.62 120 PRO A C 1
ATOM 955 O O . PRO A 1 120 ? 0.548 7.860 -25.461 1.00 66.62 120 PRO A O 1
ATOM 958 N N . GLU A 1 121 ? 0.164 10.005 -24.761 1.00 63.38 121 GLU A N 1
ATOM 959 C CA . GLU A 1 121 ? -0.694 10.404 -25.872 1.00 63.38 121 GLU A CA 1
ATOM 960 C C . GLU A 1 121 ? 0.083 10.028 -27.106 1.00 63.38 121 GLU A C 1
ATOM 962 O O . GLU A 1 121 ? 1.204 10.513 -27.246 1.00 63.38 121 GLU A O 1
ATOM 967 N N . GLU A 1 122 ? -0.444 9.031 -27.827 1.00 59.19 122 GLU A N 1
ATOM 968 C CA . GLU A 1 122 ? 0.262 8.168 -28.766 1.00 59.19 122 GLU A CA 1
ATOM 969 C C . GLU A 1 122 ? 1.570 8.807 -29.214 1.00 59.19 122 GLU A C 1
ATOM 971 O O . GLU A 1 122 ? 1.561 9.611 -30.140 1.00 59.19 122 GLU A O 1
ATOM 976 N N . ILE A 1 123 ? 2.681 8.522 -28.513 1.00 56.69 123 ILE A N 1
ATOM 977 C CA . ILE A 1 123 ? 3.993 8.984 -28.974 1.00 56.69 123 ILE A CA 1
ATOM 978 C C . ILE A 1 123 ? 4.096 8.336 -30.337 1.00 56.69 123 ILE A C 1
ATOM 980 O O . ILE A 1 123 ? 4.168 7.105 -30.403 1.00 56.69 123 ILE A O 1
ATOM 984 N N . ASP A 1 124 ? 3.926 9.162 -31.370 1.00 52.84 124 ASP A N 1
ATOM 985 C CA . ASP A 1 124 ? 3.366 8.759 -32.646 1.00 52.84 124 ASP A CA 1
ATOM 986 C C . ASP A 1 124 ? 3.914 7.396 -33.044 1.00 52.84 124 ASP A C 1
ATOM 988 O O . ASP A 1 124 ? 5.133 7.195 -33.052 1.00 52.84 124 ASP A O 1
ATOM 992 N N . ALA A 1 125 ? 3.046 6.452 -33.416 1.00 56.81 125 ALA A N 1
ATOM 993 C CA . ALA A 1 125 ? 3.455 5.153 -33.958 1.00 56.81 125 ALA A CA 1
ATOM 994 C C . ALA A 1 125 ? 4.538 5.277 -35.063 1.00 56.81 125 ALA A C 1
ATOM 996 O O . ALA A 1 125 ? 5.244 4.316 -35.360 1.00 56.81 125 ALA A O 1
ATOM 997 N N . VAL A 1 126 ? 4.712 6.481 -35.618 1.00 56.31 126 VAL A N 1
ATOM 998 C CA . VAL A 1 126 ? 5.811 6.967 -36.455 1.00 56.31 126 VAL A CA 1
ATOM 999 C C . VAL A 1 126 ? 7.213 6.754 -35.854 1.00 56.31 126 VAL A C 1
ATOM 1001 O O . VAL A 1 126 ? 8.099 6.350 -36.599 1.00 56.31 126 VAL A O 1
ATOM 1004 N N . ALA A 1 127 ? 7.460 6.947 -34.553 1.00 56.81 127 ALA A N 1
ATOM 1005 C CA . ALA A 1 127 ? 8.795 6.761 -33.963 1.00 56.81 127 ALA A CA 1
ATOM 1006 C C . ALA A 1 127 ? 9.175 5.274 -33.826 1.00 56.81 127 ALA A C 1
ATOM 1008 O O . ALA A 1 127 ? 10.301 4.879 -34.136 1.00 56.81 127 ALA A O 1
ATOM 1009 N N . VAL A 1 128 ? 8.216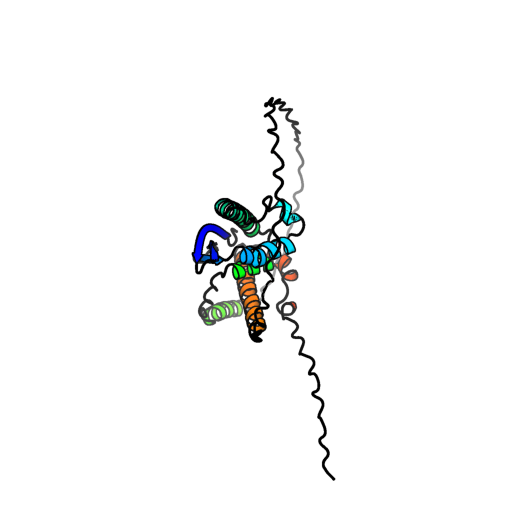 4.423 -33.445 1.00 58.16 128 VAL A N 1
ATOM 1010 C CA . VAL A 1 128 ? 8.410 2.961 -33.395 1.00 58.16 128 VAL A CA 1
ATOM 1011 C C . VAL A 1 128 ? 8.467 2.368 -34.812 1.00 58.16 128 VAL A C 1
ATOM 1013 O O . VAL A 1 128 ? 9.256 1.457 -35.068 1.00 58.16 128 VAL A O 1
ATOM 1016 N N . ALA A 1 129 ? 7.707 2.915 -35.769 1.00 60.00 129 ALA A N 1
ATOM 1017 C CA . ALA A 1 129 ? 7.828 2.565 -37.185 1.00 60.00 129 ALA A CA 1
ATOM 1018 C C . ALA A 1 129 ? 9.174 3.010 -37.786 1.00 60.00 129 ALA A C 1
ATOM 1020 O O . ALA A 1 129 ? 9.745 2.271 -38.586 1.00 60.00 129 ALA A O 1
ATOM 1021 N N . ALA A 1 130 ? 9.715 4.162 -37.376 1.00 57.09 130 ALA A N 1
ATOM 1022 C CA . ALA A 1 130 ? 11.023 4.640 -37.819 1.00 57.09 130 ALA A CA 1
ATOM 1023 C C . ALA A 1 130 ? 12.165 3.751 -37.301 1.00 57.09 130 ALA A C 1
ATOM 1025 O O . ALA A 1 130 ? 13.035 3.384 -38.085 1.00 57.09 130 ALA A O 1
ATOM 1026 N N . ALA A 1 131 ? 12.130 3.315 -36.037 1.00 60.34 131 ALA A N 1
ATOM 1027 C CA . ALA A 1 131 ? 13.110 2.355 -35.516 1.00 60.34 131 ALA A CA 1
ATOM 1028 C C . ALA A 1 131 ? 13.049 1.005 -36.260 1.00 60.34 131 ALA A C 1
ATOM 1030 O O . ALA A 1 131 ? 14.080 0.441 -36.621 1.00 60.34 131 ALA A O 1
ATOM 1031 N N . LYS A 1 132 ? 11.840 0.530 -36.589 1.00 63.38 132 LYS A N 1
ATOM 1032 C CA . LYS A 1 132 ? 11.644 -0.709 -37.358 1.00 63.38 132 LYS A CA 1
ATOM 1033 C C . LYS A 1 132 ? 12.075 -0.590 -38.831 1.00 63.38 132 LYS A C 1
ATOM 1035 O O . LYS A 1 132 ? 12.448 -1.589 -39.439 1.00 63.38 132 LYS A O 1
ATOM 1040 N N . ALA A 1 133 ? 12.037 0.611 -39.411 1.00 63.06 133 ALA A N 1
ATOM 1041 C CA . ALA A 1 133 ? 12.508 0.863 -40.775 1.00 63.06 133 ALA A CA 1
ATOM 1042 C C . ALA A 1 133 ? 14.043 0.886 -40.882 1.00 63.06 133 ALA A C 1
ATOM 1044 O O . ALA A 1 133 ? 14.575 0.537 -41.934 1.00 63.06 133 ALA A O 1
ATOM 1045 N N . VAL A 1 134 ? 14.752 1.250 -39.807 1.00 61.06 134 VAL A N 1
ATOM 1046 C CA . VAL A 1 134 ? 16.224 1.227 -39.774 1.00 61.06 134 VAL A CA 1
ATOM 1047 C C . VAL A 1 134 ? 16.749 -0.208 -39.639 1.00 61.06 134 VAL A C 1
ATOM 1049 O O . VAL A 1 134 ? 17.680 -0.574 -40.347 1.00 61.06 134 VAL A O 1
ATOM 1052 N N . GLU A 1 135 ? 16.090 -1.068 -38.854 1.00 59.47 135 GLU A N 1
ATOM 1053 C CA . GLU A 1 135 ? 16.489 -2.482 -38.715 1.00 59.47 135 GLU A CA 1
ATOM 1054 C C . GLU A 1 135 ? 16.258 -3.302 -40.005 1.00 59.47 135 GLU A C 1
ATOM 1056 O O . GLU A 1 135 ? 17.014 -4.217 -40.325 1.00 59.47 135 GLU A O 1
ATOM 1061 N N . ALA A 1 136 ? 15.252 -2.942 -40.812 1.00 60.56 136 ALA A N 1
ATOM 1062 C CA . ALA A 1 136 ? 15.014 -3.577 -42.112 1.00 60.56 136 ALA A CA 1
ATOM 1063 C C . ALA A 1 136 ? 16.048 -3.190 -43.192 1.00 60.56 136 ALA A C 1
ATOM 1065 O O . ALA A 1 136 ? 16.160 -3.891 -44.198 1.00 60.56 136 ALA A O 1
ATOM 1066 N N . ALA A 1 137 ? 16.799 -2.098 -43.004 1.00 59.47 137 ALA A N 1
ATOM 1067 C CA . ALA A 1 137 ? 17.827 -1.660 -43.948 1.00 59.47 137 ALA A CA 1
ATOM 1068 C C . ALA A 1 137 ? 19.191 -2.342 -43.715 1.00 59.47 137 ALA A C 1
ATOM 1070 O O . ALA A 1 137 ? 19.974 -2.452 -44.656 1.00 59.47 137 ALA A O 1
ATOM 1071 N N . GLU A 1 138 ? 19.457 -2.852 -42.509 1.00 56.50 138 GLU A N 1
ATOM 1072 C CA . GLU A 1 138 ? 20.737 -3.492 -42.149 1.00 56.50 138 GLU A CA 1
ATOM 1073 C C . GLU A 1 138 ? 20.793 -5.002 -42.468 1.00 56.50 138 GLU A C 1
ATOM 1075 O O . GLU A 1 138 ? 21.851 -5.619 -42.422 1.00 56.50 138 GLU A O 1
ATOM 1080 N N . ALA A 1 139 ? 19.676 -5.615 -42.879 1.00 60.06 139 ALA A N 1
ATOM 1081 C CA . ALA A 1 139 ? 19.620 -7.034 -43.256 1.00 60.06 139 ALA A CA 1
ATOM 1082 C C . ALA A 1 139 ? 20.044 -7.328 -44.715 1.00 60.06 139 ALA A C 1
ATOM 1084 O O . ALA A 1 139 ? 19.848 -8.444 -45.199 1.00 60.06 139 ALA A O 1
ATOM 1085 N N . SER A 1 140 ? 20.609 -6.351 -45.437 1.00 54.84 140 SER A N 1
ATOM 1086 C CA . SER A 1 140 ? 21.031 -6.503 -46.838 1.00 54.84 140 SER A CA 1
ATOM 1087 C C . SER A 1 140 ? 22.535 -6.286 -47.060 1.00 54.84 140 SER A C 1
ATOM 1089 O O . SER A 1 140 ? 22.931 -5.835 -48.136 1.00 54.84 140 SER A O 1
ATOM 1091 N N . GLU A 1 141 ? 23.383 -6.649 -46.094 1.00 56.03 141 GLU A N 1
ATOM 1092 C CA . GLU A 1 141 ? 24.818 -6.834 -46.335 1.00 56.03 141 GLU A CA 1
ATOM 1093 C C . GLU A 1 141 ? 25.177 -8.326 -46.378 1.00 56.03 141 GLU A C 1
ATOM 1095 O O . GLU A 1 141 ? 25.085 -9.086 -45.417 1.00 56.03 141 GLU A O 1
ATOM 1100 N N . THR A 1 142 ? 25.518 -8.743 -47.592 1.00 59.22 142 THR A N 1
ATOM 1101 C CA . THR A 1 142 ? 25.912 -10.081 -48.028 1.00 59.22 142 THR A CA 1
ATOM 1102 C C . THR A 1 142 ? 27.137 -10.656 -47.293 1.00 59.22 142 THR A C 1
ATOM 1104 O O . THR A 1 142 ? 28.053 -9.916 -46.939 1.00 59.22 142 THR A O 1
ATOM 1107 N N . PRO A 1 143 ? 27.215 -11.996 -47.162 1.00 54.09 143 PRO A N 1
ATOM 1108 C CA . PRO A 1 143 ? 28.278 -12.711 -46.465 1.00 54.09 143 PRO A CA 1
ATOM 1109 C C . PRO A 1 143 ? 29.554 -12.803 -47.316 1.00 54.09 143 PRO A C 1
ATOM 1111 O O . PRO A 1 143 ? 29.526 -13.271 -48.455 1.00 54.09 143 PRO A O 1
ATOM 1114 N N . GLY A 1 144 ? 30.686 -12.408 -46.733 1.00 52.34 144 GLY A N 1
ATOM 1115 C CA . GLY A 1 144 ? 32.020 -12.506 -47.326 1.00 52.34 144 GLY A CA 1
ATOM 1116 C C . GLY A 1 144 ? 33.002 -13.249 -46.418 1.00 52.34 144 GLY A C 1
ATOM 1117 O O . GLY A 1 144 ? 33.700 -12.626 -45.638 1.00 52.34 144 GLY A O 1
ATOM 1118 N N . SER A 1 145 ? 33.005 -14.578 -46.545 1.00 47.81 145 SER A N 1
ATOM 1119 C CA . SER A 1 145 ? 34.160 -15.496 -46.591 1.00 47.81 145 SER A CA 1
ATOM 1120 C C . SER A 1 145 ? 35.395 -15.311 -45.672 1.00 47.81 145 SER A C 1
ATOM 1122 O O . SER A 1 145 ? 36.125 -14.341 -45.817 1.00 47.81 145 SER A O 1
ATOM 1124 N N . ALA A 1 146 ? 35.718 -16.412 -44.960 1.00 51.16 146 ALA A N 1
ATOM 1125 C CA . ALA A 1 146 ? 37.034 -16.881 -44.456 1.00 51.16 146 ALA A CA 1
ATOM 1126 C C . ALA A 1 146 ? 37.715 -16.028 -43.358 1.00 51.16 146 ALA A C 1
ATOM 1128 O O . ALA A 1 146 ? 37.826 -14.823 -43.482 1.00 51.16 146 ALA A O 1
ATOM 1129 N N . GLU A 1 147 ? 38.185 -16.568 -42.227 1.00 43.84 147 GLU A N 1
ATOM 1130 C CA . GLU A 1 147 ? 39.264 -17.561 -42.095 1.00 43.84 147 GLU A CA 1
ATOM 1131 C C . GLU A 1 147 ? 39.383 -18.002 -40.604 1.00 43.84 147 GLU A C 1
ATOM 1133 O O . GLU A 1 147 ? 39.199 -17.192 -39.698 1.00 43.84 147 GLU A O 1
ATOM 1138 N N . ALA A 1 148 ? 39.646 -19.291 -40.352 1.00 56.84 148 ALA A N 1
ATOM 1139 C CA . ALA A 1 148 ? 40.091 -19.877 -39.065 1.00 56.84 148 ALA A CA 1
ATOM 1140 C C . ALA A 1 148 ? 41.640 -19.958 -39.043 1.00 56.84 148 ALA A C 1
ATOM 1142 O O . ALA A 1 148 ? 42.205 -19.693 -40.101 1.00 56.84 148 ALA A O 1
ATOM 1143 N N . PRO A 1 149 ? 42.373 -20.467 -38.019 1.00 63.16 149 PRO A N 1
ATOM 1144 C CA . PRO A 1 149 ? 42.132 -20.781 -36.594 1.00 63.16 149 PRO A CA 1
ATOM 1145 C C . PRO A 1 149 ? 43.081 -19.928 -35.682 1.00 63.16 149 PRO A C 1
ATOM 1147 O O . PRO A 1 149 ? 43.767 -19.048 -36.178 1.00 63.16 149 PRO A O 1
ATOM 1150 N N . GLU A 1 150 ? 43.102 -19.991 -34.346 1.00 45.97 150 GLU A N 1
ATOM 1151 C CA . GLU A 1 150 ? 43.951 -20.898 -33.547 1.00 45.97 150 GLU A CA 1
ATOM 1152 C C . GLU A 1 150 ? 43.753 -20.636 -32.036 1.00 45.97 150 GLU A C 1
ATOM 1154 O O . GLU A 1 150 ? 43.718 -19.496 -31.570 1.00 45.97 150 GLU A O 1
ATOM 1159 N N . GLU A 1 151 ? 43.659 -21.739 -31.292 1.00 46.41 151 GLU A N 1
ATOM 1160 C CA . GLU A 1 151 ? 43.929 -21.882 -29.856 1.00 46.41 151 GLU A CA 1
ATOM 1161 C C . GLU A 1 151 ? 45.402 -21.545 -29.533 1.00 46.41 151 GLU A C 1
ATOM 1163 O O . GLU A 1 151 ? 46.274 -21.741 -30.382 1.00 46.41 151 GLU A O 1
ATOM 1168 N N . PRO A 1 152 ? 45.728 -21.122 -28.297 1.00 59.84 152 PRO A N 1
ATOM 1169 C CA . PRO A 1 152 ? 46.305 -22.125 -27.401 1.00 59.84 152 PRO A CA 1
ATOM 1170 C C . PRO A 1 152 ? 45.899 -22.017 -25.925 1.00 59.84 152 PRO A C 1
ATOM 1172 O O . PRO A 1 152 ? 45.773 -20.943 -25.333 1.00 59.84 152 PRO A O 1
ATOM 1175 N N . GLU A 1 153 ? 45.805 -23.208 -25.339 1.00 52.72 153 GLU A N 1
ATOM 1176 C CA . GLU A 1 153 ? 45.890 -23.529 -23.922 1.00 52.72 153 GLU A CA 1
ATOM 1177 C C . GLU A 1 153 ? 46.966 -22.727 -23.166 1.00 52.72 153 GLU A C 1
ATOM 1179 O O . GLU A 1 153 ? 48.136 -22.688 -23.552 1.00 52.72 153 GLU A O 1
ATOM 1184 N N . ALA A 1 154 ? 46.607 -22.218 -21.986 1.00 52.19 154 ALA A N 1
ATOM 1185 C CA . ALA A 1 154 ? 47.557 -22.009 -20.900 1.00 52.19 154 ALA A CA 1
ATOM 1186 C C . ALA A 1 154 ? 46.913 -22.425 -19.574 1.00 52.19 154 ALA A C 1
ATOM 1188 O O . ALA A 1 154 ? 46.044 -21.759 -19.012 1.00 52.19 154 ALA A O 1
ATOM 1189 N N . GLN A 1 155 ? 47.354 -23.591 -19.116 1.00 48.81 155 GLN A N 1
ATOM 1190 C CA . GLN A 1 155 ? 47.072 -24.189 -17.823 1.00 48.81 155 GLN A CA 1
ATOM 1191 C C . GLN A 1 155 ? 47.838 -23.473 -16.691 1.00 48.81 155 GLN A C 1
ATOM 1193 O O . GLN A 1 155 ? 48.874 -22.854 -16.917 1.00 48.81 155 GLN A O 1
ATOM 1198 N N . ALA A 1 156 ? 47.379 -23.746 -15.463 1.00 42.31 156 ALA A N 1
ATOM 1199 C CA . ALA A 1 156 ? 48.135 -23.790 -14.203 1.00 42.31 156 ALA A CA 1
ATOM 1200 C C . ALA A 1 156 ? 48.357 -22.486 -13.406 1.00 42.31 156 ALA A C 1
ATOM 1202 O O . ALA A 1 156 ? 49.178 -21.646 -13.750 1.00 42.31 156 ALA A O 1
ATOM 1203 N N . ALA A 1 157 ? 47.728 -22.402 -12.226 1.00 45.44 157 ALA A N 1
ATOM 1204 C CA . ALA A 1 157 ? 48.353 -22.675 -10.914 1.00 45.44 157 ALA A CA 1
ATOM 1205 C C . ALA A 1 157 ? 47.422 -22.154 -9.786 1.00 45.44 157 ALA A C 1
ATOM 1207 O O . ALA A 1 157 ? 46.948 -21.029 -9.855 1.00 45.44 157 ALA A O 1
ATOM 1208 N N . LEU A 1 158 ? 46.918 -22.977 -8.858 1.00 37.44 158 LEU A N 1
ATOM 1209 C CA . LEU A 1 158 ? 47.552 -23.504 -7.632 1.00 37.44 158 LEU A CA 1
ATOM 1210 C C . LEU A 1 158 ? 47.802 -22.450 -6.525 1.00 37.44 158 LEU A C 1
ATOM 1212 O O . LEU A 1 158 ? 48.600 -21.539 -6.703 1.00 37.44 158 LEU A O 1
ATOM 1216 N N . ALA A 1 159 ? 47.209 -22.726 -5.349 1.00 38.84 159 ALA A N 1
ATOM 1217 C CA . ALA A 1 159 ? 47.445 -22.141 -4.014 1.00 38.84 159 ALA A CA 1
ATOM 1218 C C . ALA A 1 159 ? 46.835 -20.736 -3.769 1.00 38.84 159 ALA A C 1
ATOM 1220 O O . ALA A 1 159 ? 46.803 -19.906 -4.658 1.00 38.84 159 ALA A O 1
ATOM 1221 N N . ALA A 1 160 ? 46.305 -20.369 -2.598 1.00 42.81 160 ALA A N 1
ATOM 1222 C CA . ALA A 1 160 ? 46.565 -20.825 -1.235 1.00 42.81 160 ALA A CA 1
ATOM 1223 C C . ALA A 1 160 ? 45.357 -20.468 -0.324 1.00 42.81 160 ALA A C 1
ATOM 1225 O O . ALA A 1 160 ? 44.704 -19.450 -0.526 1.00 42.81 160 ALA A O 1
ATOM 1226 N N . LEU A 1 161 ? 44.945 -21.363 0.583 1.00 39.75 161 LEU A N 1
ATOM 1227 C CA . LEU A 1 161 ? 45.077 -21.213 2.047 1.00 39.75 161 LEU A CA 1
ATOM 1228 C C . LEU A 1 161 ? 44.688 -19.834 2.618 1.00 39.75 161 LEU A C 1
ATOM 1230 O O . LEU A 1 161 ? 45.480 -18.905 2.533 1.00 39.75 161 LEU A O 1
ATOM 1234 N N . ALA A 1 162 ? 43.554 -19.762 3.327 1.00 43.91 162 ALA A N 1
ATOM 1235 C CA . ALA A 1 162 ? 43.501 -19.362 4.745 1.00 43.91 162 ALA A CA 1
ATOM 1236 C C . ALA A 1 162 ? 42.048 -19.159 5.220 1.00 43.91 162 ALA A C 1
ATOM 1238 O O . ALA A 1 162 ? 41.398 -18.168 4.900 1.00 43.91 162 ALA A O 1
ATOM 1239 N N . ALA A 1 163 ? 41.570 -20.080 6.061 1.00 47.06 163 ALA A N 1
ATOM 1240 C CA . ALA A 1 163 ? 40.638 -19.729 7.134 1.00 47.06 163 ALA A CA 1
ATOM 1241 C C . ALA A 1 163 ? 41.376 -18.831 8.162 1.00 47.06 163 ALA A C 1
ATOM 1243 O O . ALA A 1 163 ? 42.609 -18.862 8.209 1.00 47.06 163 ALA A O 1
ATOM 1244 N N . PRO A 1 164 ? 40.667 -18.080 9.024 1.00 59.91 164 PRO A N 1
ATOM 1245 C CA . PRO A 1 164 ? 40.234 -18.728 10.256 1.00 59.91 164 PRO A CA 1
ATOM 1246 C C . PRO A 1 164 ? 38.812 -18.383 10.706 1.00 59.91 164 PRO A C 1
ATOM 1248 O O . PRO A 1 164 ? 38.308 -17.269 10.592 1.00 59.91 164 PRO A O 1
ATOM 1251 N N . GLN A 1 165 ? 38.221 -19.409 11.307 1.00 45.78 165 GLN A N 1
ATOM 1252 C CA . GLN A 1 165 ? 37.118 -19.342 12.246 1.00 45.78 165 GLN A CA 1
ATOM 1253 C C . GLN A 1 165 ? 37.529 -18.507 13.466 1.00 45.78 165 GLN A C 1
ATOM 1255 O O . GLN A 1 165 ? 38.593 -18.733 14.040 1.00 45.78 165 GLN A O 1
ATOM 1260 N N . GLY A 1 166 ? 36.663 -17.591 13.893 1.00 41.91 166 GLY A N 1
ATOM 1261 C CA . GLY A 1 166 ? 36.752 -16.938 15.194 1.00 41.91 166 GLY A CA 1
ATOM 1262 C C . GLY A 1 166 ? 35.428 -17.096 15.944 1.00 41.91 166 GLY A C 1
ATOM 1263 O O . GLY A 1 166 ? 34.442 -16.491 15.526 1.00 41.91 166 GLY A O 1
ATOM 1264 N N . PRO A 1 167 ? 35.366 -17.895 17.025 1.00 58.62 167 PRO A N 1
ATOM 1265 C CA . PRO A 1 167 ? 34.248 -17.884 17.956 1.00 58.62 167 PRO A CA 1
ATOM 1266 C C . PRO A 1 167 ? 34.486 -16.783 19.000 1.00 58.62 167 PRO A C 1
ATOM 1268 O O . PRO A 1 167 ? 35.302 -16.931 19.905 1.00 58.62 167 PRO A O 1
ATOM 1271 N N . GLY A 1 168 ? 33.795 -15.654 18.839 1.00 52.22 168 GLY A N 1
ATOM 1272 C CA . GLY A 1 168 ? 33.799 -14.548 19.796 1.00 52.22 168 GLY A CA 1
ATOM 1273 C C . GLY A 1 168 ? 32.775 -14.760 20.909 1.00 52.22 168 GLY A C 1
ATOM 1274 O O . GLY A 1 168 ? 31.585 -14.539 20.708 1.00 52.22 168 GLY A O 1
ATOM 1275 N N . GLU A 1 169 ? 33.287 -15.227 22.044 1.00 42.03 169 GLU A N 1
ATOM 1276 C CA . GLU A 1 169 ? 32.820 -15.114 23.436 1.00 42.03 169 GLU A CA 1
ATOM 1277 C C . GLU A 1 169 ? 31.624 -14.171 23.695 1.00 42.03 169 GLU A C 1
ATOM 1279 O O . GLU A 1 169 ? 31.613 -13.001 23.331 1.00 42.03 169 GLU A O 1
ATOM 1284 N N . ALA A 1 170 ? 30.531 -14.683 24.266 1.00 48.69 170 ALA A N 1
ATOM 1285 C CA . ALA A 1 170 ? 30.282 -14.712 25.717 1.00 48.69 170 ALA A CA 1
ATOM 1286 C C . ALA A 1 170 ? 30.266 -13.319 26.387 1.00 48.69 170 ALA A C 1
ATOM 1288 O O . ALA A 1 170 ? 31.129 -12.967 27.184 1.00 48.69 170 ALA A O 1
ATOM 1289 N N . GLY A 1 171 ? 29.208 -12.550 26.113 1.00 43.44 171 GLY A N 1
ATOM 1290 C CA . GLY A 1 171 ? 28.832 -11.353 26.868 1.00 43.44 171 GLY A CA 1
ATOM 1291 C C . GLY A 1 171 ? 27.697 -11.651 27.843 1.00 43.44 171 GLY A C 1
ATOM 1292 O O . GLY A 1 171 ? 26.528 -11.443 27.533 1.00 43.44 171 GLY A O 1
ATOM 1293 N N . SER A 1 172 ? 28.063 -12.162 29.016 1.00 47.53 172 SER A N 1
ATOM 1294 C CA . SER A 1 172 ? 27.220 -12.218 30.209 1.00 47.53 172 SER A CA 1
ATOM 1295 C C . SER A 1 172 ? 26.932 -10.796 30.700 1.00 47.53 172 SER A C 1
ATOM 1297 O O . SER A 1 172 ? 27.860 -10.055 31.016 1.00 47.53 172 SER A O 1
ATOM 1299 N N . ALA A 1 173 ? 25.660 -10.417 30.795 1.00 46.19 173 ALA A N 1
ATOM 1300 C CA . ALA A 1 173 ? 25.234 -9.265 31.580 1.00 46.19 173 ALA A CA 1
ATOM 1301 C C . ALA A 1 173 ? 23.910 -9.604 32.267 1.00 46.19 173 ALA A C 1
ATOM 1303 O O . ALA A 1 173 ? 22.827 -9.544 31.684 1.00 46.19 173 ALA A O 1
ATOM 1304 N N . ALA A 1 174 ? 24.042 -10.007 33.529 1.00 45.88 174 ALA A N 1
ATOM 1305 C CA . ALA A 1 174 ? 22.963 -10.084 34.490 1.00 45.88 174 ALA A CA 1
ATOM 1306 C C . ALA A 1 174 ? 22.329 -8.692 34.647 1.00 45.88 174 ALA A C 1
ATOM 1308 O O . ALA A 1 174 ? 22.937 -7.775 35.194 1.00 45.88 174 ALA A O 1
ATOM 1309 N N . GLY A 1 175 ? 21.110 -8.544 34.132 1.00 41.00 175 GLY A N 1
ATOM 1310 C CA . GLY A 1 175 ? 20.247 -7.390 34.349 1.00 41.00 175 GLY A CA 1
ATOM 1311 C C . GLY A 1 175 ? 19.239 -7.698 35.445 1.00 41.00 175 GLY A C 1
ATOM 1312 O O . GLY A 1 175 ? 18.130 -8.152 35.178 1.00 41.00 175 GLY A O 1
ATOM 1313 N N . GLU A 1 176 ? 19.667 -7.475 36.679 1.00 51.59 176 GLU A N 1
ATOM 1314 C CA . GLU A 1 176 ? 18.844 -7.342 37.874 1.00 51.59 176 GLU A CA 1
ATOM 1315 C C . GLU A 1 176 ? 17.845 -6.185 37.681 1.00 51.59 176 GLU A C 1
ATOM 1317 O O . GLU A 1 176 ? 18.250 -5.037 37.513 1.00 51.59 176 GLU A O 1
ATOM 1322 N N . ALA A 1 177 ? 16.536 -6.461 37.664 1.00 46.81 177 ALA A N 1
ATOM 1323 C CA . ALA A 1 177 ? 15.519 -5.409 37.673 1.00 46.81 177 ALA A CA 1
ATOM 1324 C C . ALA A 1 177 ? 14.220 -5.884 38.336 1.00 46.81 177 ALA A C 1
ATOM 1326 O O . ALA A 1 177 ? 13.402 -6.593 37.756 1.00 46.81 177 ALA A O 1
ATOM 1327 N N . LEU A 1 178 ? 14.111 -5.476 39.599 1.00 53.34 178 LEU A N 1
ATOM 1328 C CA . LEU A 1 178 ? 12.922 -5.148 40.379 1.00 53.34 178 LEU A CA 1
ATOM 1329 C C . LEU A 1 178 ? 11.572 -5.766 39.973 1.00 53.34 178 LEU A C 1
ATOM 1331 O O . LEU A 1 178 ? 10.926 -5.407 38.991 1.00 53.34 178 LEU A O 1
ATOM 1335 N N . GLN A 1 179 ? 11.073 -6.568 40.912 1.00 47.59 179 GLN A N 1
ATOM 1336 C CA . GLN A 1 179 ? 9.654 -6.796 41.152 1.00 47.59 179 GLN A CA 1
ATOM 1337 C C . GLN A 1 179 ? 8.907 -5.462 41.307 1.00 47.59 179 GLN A C 1
ATOM 1339 O O . GLN A 1 179 ? 9.130 -4.732 42.272 1.00 47.59 179 GLN A O 1
ATOM 1344 N N . GLU A 1 180 ? 7.952 -5.193 40.418 1.00 55.59 180 GLU A N 1
ATOM 1345 C CA . GLU A 1 180 ? 6.894 -4.219 40.681 1.00 55.59 180 GLU A CA 1
ATOM 1346 C C . GLU A 1 180 ? 5.637 -4.902 41.259 1.00 55.59 180 GLU A C 1
ATOM 1348 O O . GLU A 1 180 ? 5.253 -6.002 40.837 1.00 55.59 180 GLU A O 1
ATOM 1353 N N . PRO A 1 181 ? 4.960 -4.265 42.232 1.00 59.69 181 PRO A N 1
ATOM 1354 C CA . PRO A 1 181 ? 3.837 -4.854 42.945 1.00 59.69 181 PRO A CA 1
ATOM 1355 C C . PRO A 1 181 ? 2.574 -4.925 42.078 1.00 59.69 181 PRO A C 1
ATOM 1357 O O . PRO A 1 181 ? 1.990 -3.920 41.666 1.00 59.69 181 PRO A O 1
ATOM 1360 N N . ARG A 1 182 ? 2.083 -6.154 41.892 1.00 47.50 182 ARG A N 1
ATOM 1361 C CA . ARG A 1 182 ? 0.756 -6.468 41.349 1.00 47.50 182 ARG A CA 1
ATOM 1362 C C . ARG A 1 182 ? -0.339 -5.824 42.208 1.00 47.50 182 ARG A C 1
ATOM 1364 O O . ARG A 1 182 ? -0.772 -6.389 43.210 1.00 47.50 182 ARG A O 1
ATOM 1371 N N . LYS A 1 183 ? -0.840 -4.656 41.798 1.00 60.88 183 LYS A N 1
ATOM 1372 C CA . LYS A 1 183 ? -2.071 -4.085 42.359 1.00 60.88 183 LYS A CA 1
ATOM 1373 C C . LYS A 1 183 ? -3.275 -4.874 41.846 1.00 60.88 183 LYS A C 1
ATOM 1375 O O . LYS A 1 183 ? -3.630 -4.815 40.669 1.00 60.88 183 LYS A O 1
ATOM 1380 N N . ALA A 1 184 ? -3.895 -5.614 42.760 1.00 53.81 184 ALA A N 1
ATOM 1381 C CA . ALA A 1 184 ? -5.155 -6.315 42.575 1.00 53.81 184 ALA A CA 1
ATOM 1382 C C . ALA A 1 184 ? -6.245 -5.357 42.062 1.00 53.81 184 ALA A C 1
ATOM 1384 O O . ALA A 1 184 ? -6.697 -4.458 42.774 1.00 53.81 184 ALA A O 1
ATOM 1385 N N . ARG A 1 185 ? -6.683 -5.546 40.813 1.00 51.88 185 ARG A N 1
ATOM 1386 C CA . ARG A 1 185 ? -7.860 -4.858 40.277 1.00 51.88 185 ARG A CA 1
ATOM 1387 C C . ARG A 1 185 ? -9.122 -5.567 40.759 1.00 51.88 185 ARG A C 1
ATOM 1389 O O . ARG A 1 185 ? -9.414 -6.702 40.397 1.00 51.88 185 ARG A O 1
ATOM 1396 N N . LYS A 1 186 ? -9.841 -4.835 41.604 1.00 61.78 186 LYS A N 1
ATOM 1397 C CA . LYS A 1 186 ? -11.167 -5.098 42.156 1.00 61.78 186 LYS A CA 1
ATOM 1398 C C . LYS A 1 186 ? -12.143 -5.471 41.029 1.00 61.78 186 LYS A C 1
ATOM 1400 O O . LYS A 1 186 ? -12.352 -4.683 40.108 1.00 61.78 186 LYS A O 1
ATOM 1405 N N . ARG A 1 187 ? -12.718 -6.677 41.107 1.00 46.59 187 ARG A N 1
ATOM 1406 C CA . ARG A 1 187 ? -13.869 -7.111 40.304 1.00 46.59 187 ARG A CA 1
ATOM 1407 C C . ARG A 1 187 ? -15.047 -6.191 40.632 1.00 46.59 187 ARG A C 1
ATOM 1409 O O . ARG A 1 187 ? -15.589 -6.258 41.730 1.00 46.59 187 ARG A O 1
ATOM 1416 N N . GLY A 1 188 ? -15.375 -5.299 39.704 1.00 51.00 188 GLY A N 1
ATOM 1417 C CA . GLY A 1 188 ? -16.613 -4.530 39.714 1.00 51.00 188 GLY A CA 1
ATOM 1418 C C . GLY A 1 188 ? -17.692 -5.339 39.016 1.00 51.00 188 GLY A C 1
ATOM 1419 O O . GLY A 1 188 ? -17.709 -5.420 37.791 1.00 51.00 188 GLY A O 1
ATOM 1420 N N . ASP A 1 189 ? -18.532 -5.961 39.830 1.00 51.19 189 ASP A N 1
ATOM 1421 C CA . ASP A 1 189 ? -19.832 -6.512 39.482 1.00 51.19 189 ASP A CA 1
ATOM 1422 C C . ASP A 1 189 ? -20.686 -5.407 38.827 1.00 51.19 189 ASP A C 1
ATOM 1424 O O . ASP A 1 189 ? -20.970 -4.384 39.449 1.00 51.19 189 ASP A O 1
ATOM 1428 N N . GLN A 1 190 ? -21.020 -5.560 37.543 1.00 49.53 190 GLN A N 1
ATOM 1429 C CA . GLN A 1 190 ? -22.055 -4.759 36.889 1.00 49.53 190 GLN A CA 1
ATOM 1430 C C . GLN A 1 190 ? -23.141 -5.702 36.395 1.00 49.53 190 GLN A C 1
ATOM 1432 O O . GLN A 1 190 ? -23.086 -6.285 35.312 1.00 49.53 190 GLN A O 1
ATOM 1437 N N . THR A 1 191 ? -24.116 -5.846 37.276 1.00 52.38 191 THR A N 1
ATOM 1438 C CA . THR A 1 191 ? -25.426 -6.426 37.058 1.00 52.38 191 THR A CA 1
ATOM 1439 C C . THR A 1 191 ? -26.224 -5.614 36.032 1.00 52.38 191 THR A C 1
ATOM 1441 O O . THR A 1 191 ? -26.358 -4.398 36.117 1.00 52.38 191 THR A O 1
ATOM 1444 N N . GLY A 1 192 ? -26.742 -6.343 35.043 1.00 47.78 192 GLY A N 1
ATOM 1445 C CA . GLY A 1 192 ? -28.073 -6.204 34.449 1.00 47.78 192 GLY A CA 1
ATOM 1446 C C . GLY A 1 192 ? -28.618 -4.814 34.109 1.00 47.78 192 GLY A C 1
ATOM 1447 O O . GLY A 1 192 ? -29.179 -4.125 34.957 1.00 47.78 192 GLY A O 1
ATOM 1448 N N . LYS A 1 193 ? -28.692 -4.522 32.805 1.00 54.59 193 LYS A N 1
ATOM 1449 C CA . LYS A 1 193 ? -29.829 -3.784 32.233 1.00 54.59 193 LYS A CA 1
ATOM 1450 C C . LYS A 1 193 ? -30.392 -4.535 31.020 1.00 54.59 193 LYS A C 1
ATOM 1452 O O . LYS A 1 193 ? -29.652 -4.733 30.057 1.00 54.59 193 LYS A O 1
ATOM 1457 N N . PRO A 1 194 ? -31.673 -4.944 31.041 1.00 54.59 194 PRO A N 1
ATOM 1458 C CA . PRO A 1 194 ? -32.337 -5.518 29.880 1.00 54.59 194 PRO A CA 1
ATOM 1459 C C . PRO A 1 194 ? -32.844 -4.438 28.905 1.00 54.59 194 PRO A C 1
ATOM 1461 O O . PRO A 1 194 ? -33.452 -3.449 29.304 1.00 54.59 194 PRO A O 1
ATOM 1464 N N . SER A 1 195 ? -32.594 -4.715 27.623 1.00 43.94 195 SER A N 1
ATOM 1465 C CA . SER A 1 195 ? -33.495 -4.592 26.465 1.00 43.94 195 SER A CA 1
ATOM 1466 C C . SER A 1 195 ? -34.104 -3.239 26.059 1.00 43.94 195 SER A C 1
ATOM 1468 O O . SER A 1 195 ? -34.935 -2.657 26.750 1.00 43.94 195 SER A O 1
ATOM 1470 N N . LYS A 1 196 ? -33.866 -2.876 24.789 1.00 54.22 196 LYS A N 1
ATOM 1471 C CA . LYS A 1 196 ? -34.907 -2.334 23.898 1.00 54.22 196 LYS A CA 1
ATOM 1472 C C . LYS A 1 196 ? -34.965 -3.169 22.606 1.00 54.22 196 LYS A C 1
ATOM 1474 O O . LYS A 1 196 ? -33.903 -3.539 22.101 1.00 54.22 196 LYS A O 1
ATOM 1479 N N . PRO A 1 197 ? -36.165 -3.488 22.090 1.00 55.97 197 PRO A N 1
ATOM 1480 C CA . PRO A 1 197 ? -36.332 -4.221 20.843 1.00 55.97 197 PRO A CA 1
ATOM 1481 C C . PRO A 1 197 ? -35.947 -3.339 19.652 1.00 55.97 197 PRO A C 1
ATOM 1483 O O . PRO A 1 197 ? -36.246 -2.148 19.611 1.00 55.97 197 PRO A O 1
ATOM 1486 N N . ARG A 1 198 ? -35.226 -3.947 18.712 1.00 49.81 198 ARG A N 1
ATOM 1487 C CA . ARG A 1 198 ? -34.665 -3.332 17.509 1.00 49.81 198 ARG A CA 1
ATOM 1488 C C . ARG A 1 198 ? -35.735 -3.347 16.414 1.00 49.81 198 ARG A C 1
ATOM 1490 O O . ARG A 1 198 ? -36.209 -4.422 16.054 1.00 49.81 198 ARG A O 1
ATOM 1497 N N . GLU A 1 199 ? -36.119 -2.176 15.915 1.00 57.19 199 GLU A N 1
ATOM 1498 C CA . GLU A 1 199 ? -37.063 -2.042 14.800 1.00 57.19 199 GLU A CA 1
ATOM 1499 C C . GLU A 1 199 ? -36.463 -2.572 13.478 1.00 57.19 199 GLU A C 1
ATOM 1501 O O . GLU A 1 199 ? -35.262 -2.399 13.231 1.00 57.19 199 GLU A O 1
ATOM 1506 N N . PRO A 1 200 ? -37.269 -3.219 12.614 1.00 59.12 200 PRO A N 1
ATOM 1507 C CA . PRO A 1 200 ? -36.824 -3.728 11.321 1.00 59.12 200 PRO A CA 1
ATOM 1508 C C . PRO A 1 200 ? -36.830 -2.625 10.247 1.00 59.12 200 PRO A C 1
ATOM 1510 O O . PRO A 1 200 ? -37.841 -2.381 9.589 1.00 59.12 200 PRO A O 1
ATOM 1513 N N . HIS A 1 201 ? -35.682 -1.984 10.015 1.00 45.22 201 HIS A N 1
ATOM 1514 C CA . HIS A 1 201 ? -35.511 -1.060 8.889 1.00 45.22 201 HIS A CA 1
ATOM 1515 C C . HIS A 1 201 ? -35.162 -1.782 7.577 1.00 45.22 201 HIS A C 1
ATOM 1517 O O . HIS A 1 201 ? -34.055 -2.268 7.363 1.00 45.22 201 HIS A O 1
ATOM 1523 N N . THR A 1 202 ? -36.191 -1.842 6.731 1.00 44.47 202 THR A N 1
ATOM 1524 C CA . THR A 1 202 ? -36.222 -1.525 5.292 1.00 44.47 202 THR A CA 1
ATOM 1525 C C . THR A 1 202 ? -35.112 -2.056 4.377 1.00 44.47 202 THR A C 1
ATOM 1527 O O . THR A 1 202 ? -33.996 -1.551 4.316 1.00 44.47 202 THR A O 1
ATOM 1530 N N . LYS A 1 203 ? -35.544 -3.023 3.560 1.00 45.25 203 LYS A N 1
ATOM 1531 C CA . LYS A 1 203 ? -35.014 -3.499 2.274 1.00 45.25 203 LYS A CA 1
ATOM 1532 C C . LYS A 1 203 ? -34.188 -2.441 1.524 1.00 45.25 203 LYS A C 1
ATOM 1534 O O . LYS A 1 203 ? -34.755 -1.533 0.919 1.00 45.25 203 LYS A O 1
ATOM 1539 N N . ASN A 1 204 ? -32.868 -2.620 1.494 1.00 40.56 204 ASN A N 1
ATOM 1540 C CA . ASN A 1 204 ? -32.002 -1.867 0.595 1.00 40.56 204 ASN A CA 1
ATOM 1541 C C . ASN A 1 204 ? -32.051 -2.508 -0.796 1.00 40.56 204 ASN A C 1
ATOM 1543 O O . ASN A 1 204 ? -31.717 -3.679 -0.989 1.00 40.56 204 ASN A O 1
ATOM 1547 N N . LYS A 1 205 ? -32.549 -1.725 -1.749 1.00 47.81 205 LYS A N 1
ATOM 1548 C CA . LYS A 1 205 ? -32.700 -2.056 -3.162 1.00 47.81 205 LYS A CA 1
ATOM 1549 C C . LYS A 1 205 ? -31.301 -2.235 -3.757 1.00 47.81 205 LYS A C 1
ATOM 1551 O O . LYS A 1 205 ? -30.552 -1.277 -3.894 1.00 47.81 205 LYS A O 1
ATOM 1556 N N . ARG A 1 206 ? -30.938 -3.489 -4.033 1.00 41.19 206 ARG A N 1
ATOM 1557 C CA . ARG A 1 206 ? -29.679 -3.897 -4.664 1.00 41.19 206 ARG A CA 1
ATOM 1558 C C . ARG A 1 206 ? -29.673 -3.356 -6.096 1.00 41.19 206 ARG A C 1
ATOM 1560 O O . ARG A 1 206 ? -30.335 -3.916 -6.967 1.00 41.19 206 ARG A O 1
ATOM 1567 N N . SER A 1 207 ? -28.999 -2.231 -6.310 1.00 44.53 207 SER A N 1
ATOM 1568 C CA . SER A 1 207 ? -28.719 -1.699 -7.642 1.00 44.53 207 SER A CA 1
ATOM 1569 C C . SER A 1 207 ? -27.898 -2.735 -8.403 1.00 44.53 207 SER A C 1
ATOM 1571 O O . SER A 1 207 ? -26.803 -3.107 -7.989 1.00 44.53 207 SER A O 1
ATOM 1573 N N . LYS A 1 208 ? -28.480 -3.259 -9.479 1.00 46.09 208 LYS A N 1
ATOM 1574 C CA . LYS A 1 208 ? -27.856 -4.202 -10.402 1.00 46.09 208 LYS A CA 1
ATOM 1575 C C . LYS A 1 208 ? -26.948 -3.393 -11.336 1.00 46.09 208 LYS A C 1
ATOM 1577 O O . LYS A 1 208 ? -27.362 -3.040 -12.431 1.00 46.09 208 LYS A O 1
ATOM 1582 N N . GLY A 1 209 ? -25.763 -3.025 -10.847 1.00 45.59 209 GLY A N 1
ATOM 1583 C CA . GLY A 1 209 ? -24.657 -2.532 -11.671 1.00 45.59 209 GLY A CA 1
ATOM 1584 C C . GLY A 1 209 ? -23.978 -3.739 -12.306 1.00 45.59 209 GLY A C 1
ATOM 1585 O O . GLY A 1 209 ? -23.294 -4.489 -11.622 1.00 45.59 209 GLY A O 1
ATOM 1586 N N . GLY A 1 210 ? -24.302 -4.010 -13.568 1.00 46.31 210 GLY A N 1
ATOM 1587 C CA . GLY A 1 210 ? -23.770 -5.137 -14.340 1.00 46.31 210 GLY A CA 1
ATOM 1588 C C . GLY A 1 210 ? -22.733 -4.719 -15.381 1.00 46.31 210 GLY A C 1
ATOM 1589 O O . GLY A 1 210 ? -22.563 -5.451 -16.346 1.00 46.31 210 GLY A O 1
ATOM 1590 N N . GLY A 1 211 ? -22.114 -3.542 -15.231 1.00 48.81 211 GLY A N 1
ATOM 1591 C CA . GLY A 1 211 ? -21.164 -2.986 -16.203 1.00 48.81 211 GLY A CA 1
ATOM 1592 C C . GLY A 1 211 ? -19.703 -2.968 -15.747 1.00 48.81 211 GLY A C 1
ATOM 1593 O O . GLY A 1 211 ? -18.822 -2.902 -16.590 1.00 48.81 211 GLY A O 1
ATOM 1594 N N . ASP A 1 212 ? -19.429 -3.075 -14.444 1.00 54.53 212 ASP A N 1
ATOM 1595 C CA . ASP A 1 212 ? -18.096 -2.744 -13.915 1.00 54.53 212 ASP A CA 1
ATOM 1596 C C . ASP A 1 212 ? -17.055 -3.863 -14.086 1.00 54.53 212 ASP A C 1
ATOM 1598 O O . ASP A 1 212 ? -15.861 -3.593 -14.090 1.00 54.53 212 ASP A O 1
ATOM 1602 N N . ALA A 1 213 ? -17.477 -5.119 -14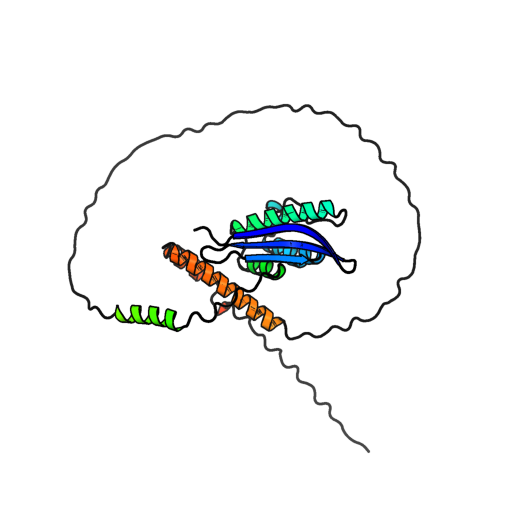.268 1.00 56.16 213 ALA A N 1
ATOM 1603 C CA . ALA A 1 213 ? -16.544 -6.249 -14.298 1.00 56.16 213 ALA A CA 1
ATOM 1604 C C . ALA A 1 213 ? -15.644 -6.258 -15.548 1.00 56.16 213 ALA A C 1
ATOM 1606 O O . ALA A 1 213 ? -14.460 -6.566 -15.453 1.00 56.16 213 ALA A O 1
ATOM 1607 N N . GLU A 1 214 ? -16.186 -5.902 -16.716 1.00 66.81 214 GLU A N 1
ATOM 1608 C CA . GLU A 1 214 ? -15.421 -5.902 -17.971 1.00 66.81 214 GLU A CA 1
ATOM 1609 C C . GLU A 1 214 ? -14.458 -4.703 -18.040 1.00 66.81 214 GLU A C 1
ATOM 1611 O O . GLU A 1 214 ? -13.331 -4.819 -18.525 1.00 66.81 214 GLU A O 1
ATOM 1616 N N . GLU A 1 215 ? -14.866 -3.559 -17.482 1.00 64.50 215 GLU A N 1
ATOM 1617 C CA . GLU A 1 215 ? -14.025 -2.365 -17.374 1.00 64.50 215 GLU A CA 1
ATOM 1618 C C . GLU A 1 215 ? -12.911 -2.548 -16.332 1.00 64.50 215 GLU A C 1
ATOM 1620 O O . GLU A 1 215 ? -11.756 -2.186 -16.584 1.00 64.50 215 GLU A O 1
ATOM 1625 N N . GLU A 1 216 ? -13.220 -3.202 -15.208 1.00 55.47 216 GLU A N 1
ATOM 1626 C CA . GLU A 1 216 ? -12.247 -3.581 -14.184 1.00 55.47 216 GLU A CA 1
ATOM 1627 C C . GLU A 1 216 ? -11.196 -4.549 -14.749 1.00 55.47 216 GLU A C 1
ATOM 1629 O O . GLU A 1 216 ? -9.996 -4.308 -14.580 1.00 55.47 216 GLU A O 1
ATOM 1634 N N . GLU A 1 217 ? -11.613 -5.584 -15.492 1.00 63.28 217 GLU A N 1
ATOM 1635 C CA . GLU A 1 217 ? -10.704 -6.522 -16.167 1.00 63.28 217 GLU A CA 1
ATOM 1636 C C . GLU A 1 217 ? -9.813 -5.825 -17.205 1.00 63.28 217 GLU A C 1
ATOM 1638 O O . GLU A 1 217 ? -8.592 -6.029 -17.216 1.00 63.28 217 GLU A O 1
ATOM 1643 N N . ALA A 1 218 ? -10.383 -4.943 -18.033 1.00 66.00 218 ALA A N 1
ATOM 1644 C CA . ALA A 1 218 ? -9.625 -4.170 -19.013 1.00 66.00 218 ALA A CA 1
ATOM 1645 C C . ALA A 1 218 ? -8.577 -3.265 -18.345 1.00 66.00 218 ALA A C 1
ATOM 1647 O O . ALA A 1 218 ? -7.446 -3.146 -18.828 1.00 66.00 218 ALA A O 1
ATOM 1648 N N . PHE A 1 219 ? -8.915 -2.668 -17.202 1.00 62.12 219 PHE A N 1
ATOM 1649 C CA . PHE A 1 219 ? -7.992 -1.867 -16.409 1.00 62.12 219 PHE A CA 1
ATOM 1650 C C . PHE A 1 219 ? -6.863 -2.710 -15.790 1.00 62.12 219 PHE A C 1
ATOM 1652 O O . PHE A 1 219 ? -5.704 -2.294 -15.824 1.00 62.12 219 PHE A O 1
ATOM 1659 N N . ILE A 1 220 ? -7.141 -3.922 -15.276 1.00 55.50 220 ILE A N 1
ATOM 1660 C CA . ILE A 1 220 ? -6.076 -4.848 -14.822 1.00 55.50 220 ILE A CA 1
ATOM 1661 C C . ILE A 1 220 ? -5.121 -5.167 -15.974 1.00 55.50 220 ILE A C 1
ATOM 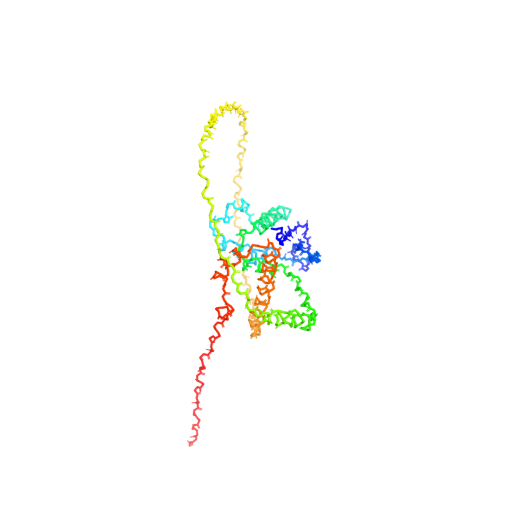1663 O O . ILE A 1 220 ? -3.904 -5.091 -15.796 1.00 55.50 220 ILE A O 1
ATOM 1667 N N . GLY A 1 221 ? -5.666 -5.444 -17.160 1.00 62.88 221 GLY A N 1
ATOM 1668 C CA . GLY A 1 221 ? -4.880 -5.685 -18.365 1.00 62.88 221 GLY A CA 1
ATOM 1669 C C . GLY A 1 221 ? -3.954 -4.516 -18.708 1.00 62.88 221 GLY A C 1
ATOM 1670 O O . GLY A 1 221 ? -2.761 -4.732 -18.920 1.00 62.88 221 GLY A O 1
ATOM 1671 N N . ARG A 1 222 ? -4.463 -3.275 -18.701 1.00 70.19 222 ARG A N 1
ATOM 1672 C CA . ARG A 1 222 ? -3.664 -2.071 -19.000 1.00 70.19 222 ARG A CA 1
ATOM 1673 C C . ARG A 1 22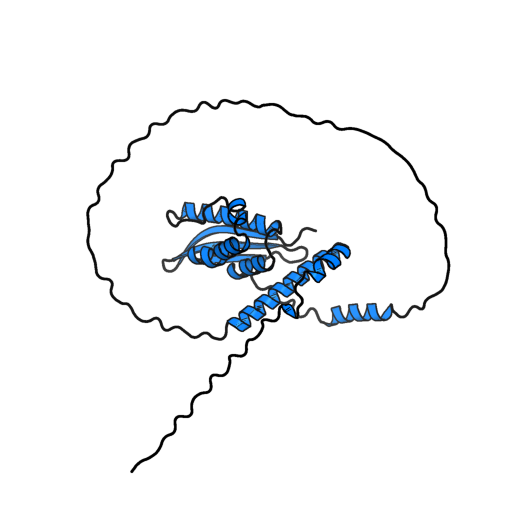2 ? -2.572 -1.817 -17.961 1.00 70.19 222 ARG A C 1
ATOM 1675 O O . ARG A 1 222 ? -1.424 -1.597 -18.343 1.00 70.19 222 ARG A O 1
ATOM 1682 N N . CYS A 1 223 ? -2.885 -1.909 -16.667 1.00 53.25 223 CYS A N 1
ATOM 1683 C CA . CYS A 1 223 ? -1.893 -1.737 -15.602 1.00 53.25 223 CYS A CA 1
ATOM 1684 C C . CYS A 1 223 ? -0.800 -2.807 -15.652 1.00 53.25 223 CYS A C 1
ATOM 1686 O O . CYS A 1 223 ? 0.380 -2.473 -15.554 1.00 53.25 223 CYS A O 1
ATOM 1688 N N . MET A 1 224 ? -1.167 -4.081 -15.832 1.00 60.66 224 MET A N 1
ATOM 1689 C CA . MET A 1 224 ? -0.177 -5.153 -15.938 1.00 60.66 224 MET A CA 1
ATOM 1690 C C . MET A 1 224 ? 0.673 -5.009 -17.198 1.00 60.66 224 MET A C 1
ATOM 1692 O O . MET A 1 224 ? 1.879 -5.193 -17.115 1.00 60.66 224 MET A O 1
ATOM 1696 N N . GLN A 1 225 ? 0.103 -4.612 -18.338 1.00 66.38 225 GLN A N 1
ATOM 1697 C CA . GLN A 1 225 ? 0.888 -4.358 -19.551 1.00 66.38 225 GLN A CA 1
ATOM 1698 C C . GLN A 1 225 ? 1.841 -3.171 -19.395 1.00 66.38 225 GLN A C 1
ATOM 1700 O O . GLN A 1 225 ? 2.987 -3.254 -19.829 1.00 66.38 225 GLN A O 1
ATOM 1705 N N . ALA A 1 226 ? 1.404 -2.081 -18.759 1.00 65.81 226 ALA A N 1
ATOM 1706 C CA . ALA A 1 226 ? 2.268 -0.939 -18.473 1.00 65.81 226 ALA A CA 1
ATOM 1707 C C . ALA A 1 226 ? 3.413 -1.327 -17.526 1.00 65.81 226 ALA A C 1
ATOM 1709 O O . ALA A 1 226 ? 4.550 -0.903 -17.728 1.00 65.81 226 ALA A O 1
ATOM 1710 N N . TRP A 1 227 ? 3.127 -2.169 -16.532 1.00 65.88 227 TRP A N 1
ATOM 1711 C CA . TRP A 1 227 ? 4.118 -2.650 -15.577 1.00 65.88 227 TRP A CA 1
ATOM 1712 C C . TRP A 1 227 ? 5.089 -3.669 -16.188 1.00 65.88 227 TRP A C 1
ATOM 1714 O O . TRP A 1 227 ? 6.292 -3.542 -15.996 1.00 65.88 227 TRP A O 1
ATOM 1724 N N . VAL A 1 228 ? 4.607 -4.624 -16.991 1.00 71.25 228 VAL A N 1
ATOM 1725 C CA . VAL A 1 228 ? 5.459 -5.560 -17.747 1.00 71.25 228 VAL A CA 1
ATOM 1726 C C . VAL A 1 228 ? 6.350 -4.795 -18.718 1.00 71.25 228 VAL A C 1
ATOM 1728 O O . VAL A 1 228 ? 7.542 -5.063 -18.757 1.00 71.25 228 VAL A O 1
ATOM 1731 N N . ARG A 1 229 ? 5.825 -3.781 -19.418 1.00 70.62 229 ARG A N 1
ATOM 1732 C CA . ARG A 1 229 ? 6.648 -2.910 -20.271 1.00 70.62 229 ARG A CA 1
ATOM 1733 C C . ARG A 1 229 ? 7.692 -2.133 -19.482 1.00 70.62 229 ARG A C 1
ATOM 1735 O O . ARG A 1 229 ? 8.813 -2.005 -19.949 1.00 70.62 229 ARG A O 1
ATOM 1742 N N . LEU A 1 230 ? 7.346 -1.627 -18.300 1.00 66.12 230 LEU A N 1
ATOM 1743 C CA . LEU A 1 230 ? 8.309 -0.983 -17.402 1.00 66.12 230 LEU A CA 1
ATOM 1744 C C . LEU A 1 230 ? 9.404 -1.956 -16.947 1.00 66.12 230 LEU A C 1
ATOM 1746 O O . LEU A 1 230 ? 10.566 -1.568 -16.856 1.00 66.12 230 LEU A O 1
ATOM 1750 N N . LEU A 1 231 ? 9.046 -3.215 -16.693 1.00 66.94 231 LEU A N 1
ATOM 1751 C CA . LEU A 1 231 ? 9.985 -4.262 -16.310 1.00 66.94 231 LEU A CA 1
ATOM 1752 C C . LEU A 1 231 ? 10.893 -4.660 -17.485 1.00 66.94 231 LEU A C 1
ATOM 1754 O O . LEU A 1 231 ? 12.104 -4.751 -17.314 1.00 66.94 231 LEU A O 1
ATOM 1758 N N . GLU A 1 232 ? 10.326 -4.849 -18.678 1.00 68.62 232 GLU A N 1
ATOM 1759 C CA . GLU A 1 232 ? 11.062 -5.156 -19.908 1.00 68.62 232 GLU A CA 1
ATOM 1760 C C . GLU A 1 232 ? 12.000 -4.010 -20.302 1.00 68.62 232 GLU A C 1
ATOM 1762 O O . GLU A 1 232 ? 13.157 -4.271 -20.612 1.00 68.62 232 GLU A O 1
ATOM 1767 N N . ASP A 1 233 ? 11.557 -2.751 -20.228 1.00 67.44 233 ASP A N 1
ATOM 1768 C CA . ASP A 1 233 ? 12.385 -1.578 -20.547 1.00 67.44 233 ASP A CA 1
ATOM 1769 C C . ASP A 1 233 ? 13.539 -1.410 -19.547 1.00 67.44 233 ASP A C 1
ATOM 1771 O O . ASP A 1 233 ? 14.685 -1.171 -19.938 1.00 67.44 233 ASP A O 1
ATOM 1775 N N . SER A 1 234 ? 13.266 -1.633 -18.254 1.00 61.50 234 SER A N 1
ATOM 1776 C CA . SER A 1 234 ? 14.299 -1.636 -17.215 1.00 61.50 234 SER A CA 1
ATOM 1777 C C . SER A 1 234 ? 15.332 -2.741 -17.449 1.00 61.50 234 SER A C 1
ATOM 1779 O O . SER A 1 234 ? 16.526 -2.477 -17.348 1.00 61.50 234 SER A O 1
ATOM 1781 N N . LEU A 1 235 ? 14.900 -3.960 -17.790 1.00 59.56 235 LEU A N 1
ATOM 1782 C CA . LEU A 1 235 ? 15.803 -5.090 -18.039 1.00 59.56 235 LEU A CA 1
ATOM 1783 C C . LEU A 1 235 ? 16.581 -4.933 -19.356 1.00 59.56 235 LEU A C 1
ATOM 1785 O O . LEU A 1 235 ? 17.754 -5.292 -19.428 1.00 59.56 235 LEU A O 1
ATOM 1789 N N . SER A 1 236 ? 15.959 -4.360 -20.389 1.00 69.50 236 SER A N 1
ATOM 1790 C CA . SER A 1 236 ? 16.587 -4.148 -21.695 1.00 69.50 236 SER A CA 1
ATOM 1791 C C . SER A 1 236 ? 17.655 -3.049 -21.656 1.00 69.50 236 SER A C 1
ATOM 1793 O O . SER A 1 236 ? 18.635 -3.123 -22.396 1.00 69.50 236 SER A O 1
ATOM 1795 N N . ARG A 1 237 ? 17.510 -2.050 -20.772 1.00 61.66 237 ARG A N 1
ATOM 1796 C CA . ARG A 1 237 ? 18.516 -0.996 -20.550 1.00 61.66 237 ARG A CA 1
ATOM 1797 C C . ARG A 1 237 ? 19.761 -1.464 -19.799 1.00 61.66 237 ARG A C 1
ATOM 1799 O O . ARG A 1 237 ? 20.799 -0.822 -19.926 1.00 61.66 237 ARG A O 1
ATOM 1806 N N . GLU A 1 238 ? 19.679 -2.551 -19.037 1.00 64.19 238 GLU A N 1
ATOM 1807 C CA . GLU A 1 238 ? 20.808 -3.054 -18.240 1.00 64.19 238 GLU A CA 1
ATOM 1808 C C . GLU A 1 238 ? 21.740 -4.004 -19.009 1.00 64.19 238 GLU A C 1
ATOM 1810 O O . GLU A 1 238 ? 22.778 -4.392 -18.486 1.00 64.19 238 GLU A O 1
ATOM 1815 N N . GLY A 1 239 ? 21.426 -4.351 -20.264 1.00 58.28 239 GLY A N 1
ATOM 1816 C CA . GLY A 1 239 ? 22.249 -5.269 -21.064 1.00 58.28 239 GLY A CA 1
ATOM 1817 C C . GLY A 1 239 ? 22.154 -6.739 -20.631 1.00 58.28 239 GLY A C 1
ATOM 1818 O O . GLY A 1 239 ? 22.807 -7.598 -21.219 1.00 58.28 239 GLY A O 1
ATOM 1819 N N . ASP A 1 240 ? 21.297 -7.053 -19.658 1.00 54.28 240 ASP A N 1
ATOM 1820 C CA . ASP A 1 240 ? 21.064 -8.392 -19.108 1.00 54.28 240 ASP A CA 1
ATOM 1821 C C . ASP A 1 240 ? 20.040 -9.184 -19.947 1.00 54.28 240 ASP A C 1
ATOM 1823 O O . ASP A 1 240 ? 18.981 -9.625 -19.488 1.00 54.28 240 ASP A O 1
ATOM 1827 N N . GLY A 1 241 ? 20.361 -9.386 -21.229 1.00 66.44 241 GLY A N 1
ATOM 1828 C CA . GLY A 1 241 ? 19.524 -10.165 -22.151 1.00 66.44 241 GLY A CA 1
ATOM 1829 C C . GLY A 1 241 ? 19.292 -11.615 -21.696 1.00 66.44 241 GLY A C 1
ATOM 1830 O O . GLY A 1 241 ? 18.277 -12.218 -22.046 1.00 66.44 241 GLY A O 1
ATOM 1831 N N . GLU A 1 242 ? 20.192 -12.168 -20.876 1.00 65.62 242 GLU A N 1
ATOM 1832 C CA . GLU A 1 242 ? 20.104 -13.538 -20.357 1.00 65.62 242 GLU A CA 1
ATOM 1833 C C . GLU A 1 242 ? 19.035 -13.687 -19.259 1.00 65.62 242 GLU A C 1
ATOM 1835 O O . GLU A 1 242 ? 18.256 -14.643 -19.278 1.00 65.62 242 GLU A O 1
ATOM 1840 N N . LEU A 1 243 ? 18.924 -12.715 -18.342 1.00 57.09 243 LEU A N 1
ATOM 1841 C CA . LEU A 1 243 ? 17.861 -12.684 -17.328 1.00 57.09 243 LEU A CA 1
ATOM 1842 C C . LEU A 1 243 ? 16.489 -12.517 -17.976 1.00 57.09 243 LEU A C 1
ATOM 1844 O O . LEU A 1 243 ? 15.538 -13.202 -17.600 1.00 57.09 243 LEU A O 1
ATOM 1848 N N . LEU A 1 244 ? 16.401 -11.672 -19.004 1.00 62.31 244 LEU A N 1
ATOM 1849 C CA . LEU A 1 244 ? 15.177 -11.480 -19.774 1.00 62.31 244 LEU A CA 1
ATOM 1850 C C . LEU A 1 244 ? 14.762 -12.792 -20.458 1.00 62.31 244 LEU A C 1
ATOM 1852 O O . LEU A 1 244 ? 13.612 -13.198 -20.327 1.00 62.31 244 LEU A O 1
ATOM 1856 N N . GLN A 1 245 ? 15.691 -13.533 -21.077 1.00 70.44 245 GLN A N 1
ATOM 1857 C CA . GLN A 1 245 ? 15.402 -14.857 -21.654 1.00 70.44 245 GLN A CA 1
ATOM 1858 C C . GLN A 1 245 ? 14.981 -15.905 -20.613 1.00 70.44 245 GLN A C 1
ATOM 1860 O O . GLN A 1 245 ? 14.148 -16.759 -20.915 1.00 70.44 245 GLN A O 1
ATOM 1865 N N . ARG A 1 246 ? 15.511 -15.831 -19.388 1.00 66.94 246 ARG A N 1
ATOM 1866 C CA . ARG A 1 246 ? 15.157 -16.738 -18.286 1.00 66.94 246 ARG A CA 1
ATOM 1867 C C . ARG A 1 246 ? 13.787 -16.452 -17.680 1.00 66.94 246 ARG A C 1
ATOM 1869 O O . ARG A 1 246 ? 13.086 -17.389 -17.316 1.00 66.94 246 ARG A O 1
ATOM 1876 N N . VAL A 1 247 ? 13.404 -15.181 -17.566 1.00 62.09 247 VAL A N 1
ATOM 1877 C CA . VAL A 1 247 ? 12.139 -14.758 -16.940 1.00 62.09 247 VAL A CA 1
ATOM 1878 C C . VAL A 1 247 ? 10.978 -14.774 -17.941 1.00 62.09 247 VAL A C 1
ATOM 1880 O O . VAL A 1 247 ? 9.849 -15.079 -17.563 1.00 62.09 247 VAL A O 1
ATOM 1883 N N . ARG A 1 248 ? 11.243 -14.545 -19.234 1.00 67.38 248 ARG A N 1
ATOM 1884 C CA . ARG A 1 248 ? 10.238 -14.534 -20.314 1.00 67.38 248 ARG A CA 1
ATOM 1885 C C . ARG A 1 248 ? 9.322 -15.766 -20.396 1.00 67.38 248 ARG A C 1
ATOM 1887 O O . ARG A 1 248 ? 8.132 -15.552 -20.590 1.00 67.38 248 ARG A O 1
ATOM 1894 N N . PRO A 1 249 ? 9.784 -17.023 -20.235 1.00 74.00 249 PRO A N 1
ATOM 1895 C CA . PRO A 1 249 ? 8.889 -18.185 -20.253 1.00 74.00 249 PRO A CA 1
ATOM 1896 C C . PRO A 1 249 ? 8.015 -18.309 -18.997 1.00 74.00 249 PRO A C 1
ATOM 1898 O O . PRO A 1 249 ? 7.054 -19.071 -19.002 1.00 74.00 249 PRO A O 1
ATOM 1901 N N . HIS A 1 250 ? 8.345 -17.587 -17.923 1.00 64.62 250 HIS A N 1
ATOM 1902 C CA . HIS A 1 250 ? 7.552 -17.538 -16.693 1.00 64.62 250 HIS A CA 1
ATOM 1903 C C . HIS A 1 250 ? 6.601 -16.340 -16.651 1.00 64.62 250 HIS A C 1
ATOM 1905 O O . HIS A 1 250 ? 5.731 -16.286 -15.781 1.00 64.62 250 HIS A O 1
ATOM 1911 N N . LEU A 1 251 ? 6.751 -15.387 -17.577 1.00 59.56 251 LEU A N 1
ATOM 1912 C CA . LEU A 1 251 ? 5.777 -14.325 -17.747 1.00 59.56 251 LEU A CA 1
ATOM 1913 C C . LEU A 1 251 ? 4.522 -14.922 -18.395 1.00 59.56 251 LEU A C 1
ATOM 1915 O O . LEU A 1 251 ? 4.616 -15.544 -19.456 1.00 59.56 251 LEU A O 1
ATOM 1919 N N . PRO A 1 252 ? 3.349 -14.751 -17.771 1.00 56.28 252 PRO A N 1
ATOM 1920 C CA . PRO A 1 252 ? 2.101 -15.256 -18.317 1.00 56.28 252 PRO A CA 1
ATOM 1921 C C . PRO A 1 252 ? 1.886 -14.673 -19.716 1.00 56.28 252 PRO A C 1
ATOM 1923 O O . PRO A 1 252 ? 1.965 -13.459 -19.924 1.00 56.28 252 PRO A O 1
ATOM 1926 N N . THR A 1 253 ? 1.660 -15.543 -20.700 1.00 59.03 253 THR A N 1
ATOM 1927 C CA . THR A 1 253 ? 1.492 -15.095 -22.083 1.00 59.03 253 THR A CA 1
ATOM 1928 C C . THR A 1 253 ? 0.190 -14.301 -22.227 1.00 59.03 253 THR A C 1
ATOM 1930 O O . THR A 1 253 ? -0.818 -14.608 -21.588 1.00 59.03 253 THR A O 1
ATOM 1933 N N . LEU A 1 254 ? 0.168 -13.289 -23.106 1.00 44.50 254 LEU A N 1
ATOM 1934 C CA . LEU A 1 254 ? -1.042 -12.496 -23.404 1.00 44.50 254 LEU A CA 1
ATOM 1935 C C . LEU A 1 254 ? -2.249 -13.370 -23.810 1.00 44.50 254 LEU A C 1
ATOM 1937 O O . LEU A 1 254 ? -3.396 -12.964 -23.632 1.00 44.50 254 LEU A O 1
ATOM 1941 N N . SER A 1 255 ? -1.997 -14.570 -24.340 1.00 51.09 255 SER A N 1
ATOM 1942 C CA . SER A 1 255 ? -3.004 -15.589 -24.653 1.00 51.09 255 SER A CA 1
ATOM 1943 C C . SER A 1 255 ? -3.586 -16.294 -23.425 1.00 51.09 255 SER A C 1
ATOM 1945 O O . SER A 1 255 ? -4.761 -16.651 -23.449 1.00 51.09 255 SER A O 1
ATOM 1947 N N . GLU A 1 256 ? -2.801 -16.483 -22.363 1.00 58.69 256 GLU A N 1
ATOM 1948 C CA . GLU A 1 256 ? -3.230 -17.132 -21.115 1.00 58.69 256 GLU A CA 1
ATOM 1949 C C . GLU A 1 256 ? -3.926 -16.166 -20.153 1.00 58.69 256 GLU A C 1
ATOM 1951 O O . GLU A 1 256 ? -4.740 -16.588 -19.337 1.00 58.69 256 GLU A O 1
ATOM 1956 N N . MET A 1 257 ? -3.651 -14.865 -20.272 1.00 47.28 257 MET A N 1
ATOM 1957 C CA . MET A 1 257 ? -4.274 -13.825 -19.446 1.00 47.28 257 MET A CA 1
ATOM 1958 C C . MET A 1 257 ? -5.622 -13.333 -19.975 1.00 47.28 257 MET A C 1
ATOM 1960 O O . MET A 1 257 ? -6.219 -12.447 -19.365 1.00 47.28 257 MET A O 1
ATOM 1964 N N . ARG A 1 258 ? -6.125 -13.874 -21.095 1.00 55.94 258 ARG A N 1
ATOM 1965 C CA . ARG A 1 258 ? -7.498 -13.580 -21.513 1.00 55.94 258 ARG A CA 1
ATOM 1966 C C . ARG A 1 258 ? -8.459 -14.233 -20.516 1.00 55.94 258 ARG A C 1
ATOM 1968 O O . ARG A 1 258 ? -8.479 -15.465 -20.447 1.00 55.94 258 ARG A O 1
ATOM 1975 N N . PRO A 1 259 ? -9.271 -13.456 -19.779 1.00 47.91 259 PRO A N 1
ATOM 1976 C CA . PRO A 1 259 ? -10.296 -14.028 -18.927 1.00 47.91 259 PRO A CA 1
ATOM 1977 C C . PRO A 1 259 ? -11.197 -14.901 -19.802 1.00 47.91 259 PRO A C 1
ATOM 1979 O O . PRO A 1 259 ? -11.653 -14.496 -20.876 1.00 47.91 259 PRO A O 1
ATOM 1982 N N . SER A 1 260 ? -11.368 -16.158 -19.394 1.00 52.94 260 SER A N 1
ATOM 1983 C CA . SER A 1 260 ? -12.237 -17.102 -20.088 1.00 52.94 260 SER A CA 1
ATOM 1984 C C . SER A 1 260 ? -13.667 -16.598 -19.930 1.00 52.94 260 SER A C 1
ATOM 1986 O O . SER A 1 260 ? -14.310 -16.850 -18.912 1.00 52.94 260 SER A O 1
ATOM 1988 N N . VAL A 1 261 ? -14.142 -15.837 -20.920 1.00 53.25 261 VAL A N 1
ATOM 1989 C CA . VAL A 1 261 ? -15.524 -15.360 -20.998 1.00 53.25 261 VAL A CA 1
ATOM 1990 C C . VAL A 1 261 ? -16.419 -16.592 -21.101 1.00 53.25 261 VAL A C 1
ATOM 1992 O O . VAL A 1 261 ? -16.694 -17.103 -22.189 1.00 53.25 261 VAL A O 1
ATOM 1995 N N . ARG A 1 262 ? -16.850 -17.118 -19.950 1.00 49.00 262 ARG A N 1
ATOM 1996 C CA . ARG A 1 262 ? -17.935 -18.091 -19.888 1.00 49.00 262 ARG A CA 1
ATOM 1997 C C . ARG A 1 262 ? -19.170 -17.363 -20.386 1.00 49.00 262 ARG A C 1
ATOM 1999 O O . ARG A 1 262 ? -19.728 -16.530 -19.675 1.00 49.00 262 ARG A O 1
ATOM 2006 N N . LYS A 1 263 ? -19.560 -17.644 -21.631 1.00 55.09 263 LYS A N 1
ATOM 2007 C CA . LYS A 1 263 ? -20.868 -17.239 -22.141 1.00 55.09 263 LYS A CA 1
ATOM 2008 C C . LYS A 1 263 ? -21.909 -17.695 -21.115 1.00 55.09 263 LYS A C 1
ATOM 2010 O O . LYS A 1 263 ? -21.865 -18.866 -20.740 1.00 55.09 263 LYS A O 1
ATOM 2015 N N . PRO A 1 264 ? -22.794 -16.809 -20.636 1.00 58.47 264 PRO A N 1
ATOM 2016 C CA . PRO A 1 264 ? -23.905 -17.248 -19.814 1.00 58.47 264 PRO A CA 1
ATOM 2017 C C . PRO A 1 264 ? -24.714 -18.233 -20.657 1.00 58.47 264 PRO A C 1
ATOM 2019 O O . PRO A 1 264 ? -25.183 -17.874 -21.740 1.00 58.47 264 PRO A O 1
ATOM 2022 N N . ASP A 1 265 ? -24.799 -19.483 -20.204 1.00 61.88 265 ASP A N 1
ATOM 2023 C CA . ASP A 1 265 ? -25.678 -20.480 -20.797 1.00 61.88 265 ASP A CA 1
ATOM 2024 C C . ASP A 1 265 ? -27.089 -19.886 -20.819 1.00 61.88 265 ASP A C 1
ATOM 2026 O O . ASP A 1 265 ? -27.670 -19.569 -19.779 1.00 61.88 265 ASP A O 1
ATOM 2030 N N . GLY A 1 266 ? -27.583 -19.621 -22.029 1.00 59.25 266 GLY A N 1
ATOM 2031 C CA . GLY A 1 266 ? -28.891 -19.034 -22.261 1.00 59.25 266 GLY A CA 1
ATOM 2032 C C . GLY A 1 266 ? -29.966 -19.963 -21.720 1.00 59.25 266 GLY A C 1
ATOM 2033 O O . GLY A 1 266 ? -30.277 -20.984 -22.330 1.00 59.25 266 GLY A O 1
ATOM 2034 N N . GLU A 1 267 ? -30.517 -19.599 -20.568 1.00 56.28 267 GLU A N 1
ATOM 2035 C CA . GLU A 1 267 ? -31.696 -20.217 -19.981 1.00 56.28 267 GLU A CA 1
ATOM 2036 C C . GLU A 1 267 ? -32.876 -19.983 -20.935 1.00 56.28 267 GLU A C 1
ATOM 2038 O O . GLU A 1 267 ? -33.312 -18.851 -21.161 1.00 56.28 267 GLU A O 1
ATOM 2043 N N . ALA A 1 268 ? -33.327 -21.063 -21.574 1.00 56.50 268 ALA A N 1
ATOM 2044 C CA . ALA A 1 268 ? -34.472 -21.072 -22.467 1.00 56.50 268 ALA A CA 1
ATOM 2045 C C . ALA A 1 268 ? -35.728 -20.647 -21.693 1.00 56.50 268 ALA A C 1
ATOM 2047 O O . ALA A 1 268 ? -36.187 -21.348 -20.791 1.00 56.50 268 ALA A O 1
ATOM 2048 N N . VAL A 1 269 ? -36.277 -19.484 -22.044 1.00 61.16 269 VAL A N 1
ATOM 2049 C CA . VAL A 1 269 ? -37.561 -19.008 -21.528 1.00 61.16 269 VAL A CA 1
ATOM 2050 C C . VAL A 1 269 ? -38.651 -19.897 -22.117 1.00 61.16 269 VAL A C 1
ATOM 2052 O O . VAL A 1 269 ? -38.844 -19.927 -23.330 1.00 61.16 269 VAL A O 1
ATOM 2055 N N . GLY A 1 270 ? -39.324 -20.645 -21.244 1.00 60.81 270 GLY A N 1
ATOM 2056 C CA . GLY A 1 270 ? -40.489 -21.448 -21.586 1.00 60.81 270 GLY A CA 1
ATOM 2057 C C . GLY A 1 270 ? -41.626 -20.571 -22.103 1.00 60.81 270 GLY A C 1
ATOM 2058 O O . GLY A 1 270 ? -42.076 -19.647 -21.426 1.00 60.81 270 GLY A O 1
ATOM 2059 N N . GLU A 1 271 ? -42.059 -20.891 -23.315 1.00 64.00 271 GLU A N 1
ATOM 2060 C CA . GLU A 1 271 ? -43.258 -20.407 -23.985 1.00 64.00 271 GLU A CA 1
ATOM 2061 C C . GLU A 1 271 ? -44.481 -20.933 -23.213 1.00 64.00 271 GLU A C 1
ATOM 2063 O O . GLU A 1 271 ? -44.684 -22.141 -23.096 1.00 64.00 271 GLU A O 1
ATOM 2068 N N . ALA A 1 272 ? -45.231 -20.031 -22.577 1.00 61.75 272 ALA A N 1
ATOM 2069 C CA . ALA A 1 272 ? -46.482 -20.362 -21.906 1.00 61.75 272 ALA A CA 1
ATOM 2070 C C . ALA A 1 272 ? -47.628 -20.192 -22.908 1.00 61.75 272 ALA A C 1
ATOM 2072 O O . ALA A 1 272 ? -47.990 -19.068 -23.258 1.00 61.75 272 ALA A O 1
ATOM 2073 N N . ASP A 1 273 ? -48.153 -21.329 -23.354 1.00 65.25 273 ASP A N 1
ATOM 2074 C CA . ASP A 1 273 ? -49.352 -21.468 -24.174 1.00 65.25 273 ASP A CA 1
ATOM 2075 C C . ASP A 1 273 ? -50.581 -20.868 -23.475 1.00 65.25 273 ASP A C 1
ATOM 2077 O O . ASP A 1 273 ? -50.831 -21.102 -22.287 1.00 65.25 273 ASP A O 1
ATOM 2081 N N . ALA A 1 274 ? -51.349 -20.095 -24.238 1.00 63.88 274 ALA A N 1
ATOM 2082 C CA . ALA A 1 274 ? -52.645 -19.555 -23.868 1.00 63.88 274 ALA A CA 1
ATOM 2083 C C . ALA A 1 274 ? -53.705 -20.154 -24.808 1.00 63.88 274 ALA A C 1
ATOM 2085 O O . ALA A 1 274 ? -53.911 -19.635 -25.899 1.00 63.88 274 ALA A O 1
ATOM 2086 N N . GLU A 1 275 ? -54.386 -21.218 -24.374 1.00 66.25 275 GLU A N 1
ATOM 2087 C CA . GLU A 1 275 ? -55.711 -21.630 -24.881 1.00 66.25 275 GLU A CA 1
ATOM 2088 C C . GLU A 1 275 ? -56.746 -21.078 -23.885 1.00 66.25 275 GLU A C 1
ATOM 2090 O O . GLU A 1 275 ? -56.654 -21.326 -22.683 1.00 66.25 275 GLU A O 1
ATOM 2095 N N . GLU A 1 276 ? -57.581 -20.095 -24.223 1.00 65.81 276 GLU A N 1
ATOM 2096 C CA . GLU A 1 276 ? -58.705 -20.071 -25.181 1.00 65.81 276 GLU A CA 1
ATOM 2097 C C . GLU A 1 276 ? -59.926 -20.901 -24.721 1.00 65.81 276 GLU A C 1
ATOM 2099 O O . GLU A 1 276 ? -60.002 -22.110 -24.881 1.00 65.81 276 GLU A O 1
ATOM 2104 N N . VAL A 1 277 ? -60.825 -20.181 -24.034 1.00 64.88 277 VAL A N 1
ATOM 2105 C CA . VAL A 1 277 ? -62.298 -20.121 -24.162 1.00 64.88 277 VAL A CA 1
ATOM 2106 C C . VAL A 1 277 ? -63.046 -21.326 -24.763 1.00 64.88 277 VAL A C 1
ATOM 2108 O O . VAL A 1 277 ? -62.934 -21.581 -25.955 1.00 64.88 277 VAL A O 1
ATOM 2111 N N . ASP A 1 278 ? -63.972 -21.888 -23.970 1.00 62.44 278 ASP A N 1
ATOM 2112 C CA . ASP A 1 278 ? -65.397 -22.044 -24.343 1.00 62.44 278 ASP A CA 1
ATOM 2113 C C . ASP A 1 278 ? -66.293 -21.868 -23.097 1.00 62.44 278 ASP A C 1
ATOM 2115 O O . ASP A 1 278 ? -65.998 -22.504 -22.053 1.00 62.44 278 ASP A O 1
#

Foldseek 3Di:
DQAKAKAWAWDDWDQDPNAIWTKIWIWIDGPPDDIDIDIDTDGLVLCCVQQVVLVCVQCPPCCCVLQVDDQDDVPDDVVNSVSVRSVRVSVSVCVSVVVDDPLSVVSVCVSRVPDDDPPPPCPDVVVVVVVVVVVVVVVPDDDDDDDDDDDDDDDDDDDDDDDDDDDDDDDDDDDDDDDDDDDDDDDDDDDDDDDDDDDDDDDDDPPPPPPVPVVVLVVSVVSVVVVVVSVVVVCVVVVPVVVCVVCVVVPQDPVRSPPPPPDPPDDDDDDDDDDDDD

Sequence (278 aa):
GVGPQVQFQMNEFQVEEGHKLYLVECSLEAPGREHLMWVVPKRLIQLKDLLRTPVEQELGNAYREHFKGLFADSKSLQRTVQYLKLWFTDLTTLVNSGSCTPALVSTLLKALEAPEPEAPEEIDAVAVAAAKAVEAAEASETPGSAEAPEEPEAQAALAALAAPQGPGEAGSAAGEALQEPRKARKRGDQTGKPSKPREPHTKNKRSKGGGDAEEEEAFIGRCMQAWVRLLEDSLSREGDGELLQRVRPHLPTLSEMRPSVRKPDGEAVGEADAEEVD

pLDDT: mean 71.83, std 20.03, range [37.44, 98.12]